Protein AF-A0A6G8G331-F1 (afdb_monomer)

Foldseek 3Di:
DPPDPVVVVVVVVPDPPVVVVVVVPPPPDDDVVVVVVVVQPPPDPDPSCVVCVVLLVLLVVLLVLLVVLLVLVCVLVVHSVRSVVLLVVLLVLLLQFLDASSLLSVLLSLCSVLPDDSVLSSLLLQLQQLQLLVQVLHSVLSVQLSVLLSVCSVVQFHAPVSCVSNVVSRHPQLQQLCVQVVHHSVVVNVCNVVRNGGNVSSVSSSVCSSVVPVSPVSHCSRNVVCPDPSNVVSSVSNVSSNVSNVVCNVVVVVVVVVVVVVVVVVVVVDPDDDDD

Structure (mmCIF, N/CA/C/O backbone):
data_AF-A0A6G8G331-F1
#
_entry.id   AF-A0A6G8G331-F1
#
loop_
_atom_site.group_PDB
_atom_site.id
_atom_site.type_symbol
_atom_site.label_atom_id
_atom_site.label_alt_id
_atom_site.label_comp_id
_atom_site.label_asym_id
_atom_site.label_entity_id
_atom_site.label_seq_id
_atom_site.pdbx_PDB_ins_code
_atom_site.Cartn_x
_atom_site.Cartn_y
_atom_site.Cartn_z
_atom_site.occupancy
_atom_site.B_iso_or_equiv
_atom_site.auth_seq_id
_atom_site.auth_comp_id
_atom_site.auth_asym_id
_atom_site.auth_atom_id
_atom_site.pdbx_PDB_model_num
ATOM 1 N N . MET A 1 1 ? 13.213 -23.304 -8.781 1.00 31.03 1 MET A N 1
ATOM 2 C CA . MET A 1 1 ? 14.542 -22.790 -9.169 1.00 31.03 1 MET A CA 1
ATOM 3 C C . MET A 1 1 ? 14.431 -21.285 -9.303 1.00 31.03 1 MET A C 1
ATOM 5 O O . MET A 1 1 ? 13.903 -20.804 -10.295 1.00 31.03 1 MET A O 1
ATOM 9 N N . SER A 1 2 ? 14.812 -20.555 -8.259 1.00 26.61 2 SER A N 1
ATOM 10 C CA . SER A 1 2 ? 14.973 -19.104 -8.313 1.00 26.61 2 SER A CA 1
ATOM 11 C C . SER A 1 2 ? 16.233 -18.809 -9.120 1.00 26.61 2 SER A C 1
ATOM 13 O O . SER A 1 2 ? 17.323 -19.192 -8.701 1.00 26.61 2 SER A O 1
ATOM 15 N N . LEU A 1 3 ? 16.077 -18.197 -10.292 1.00 28.66 3 LEU A N 1
ATOM 16 C CA . LEU A 1 3 ? 17.195 -17.635 -11.042 1.00 28.66 3 LEU A CA 1
ATOM 17 C C . LEU A 1 3 ? 17.765 -16.485 -10.208 1.00 28.66 3 LEU A C 1
ATOM 19 O O . LEU A 1 3 ? 17.153 -15.424 -10.091 1.00 28.66 3 LEU A O 1
ATOM 23 N N . ASP A 1 4 ? 18.886 -16.758 -9.552 1.00 30.59 4 ASP A N 1
ATOM 24 C CA . ASP A 1 4 ? 19.650 -15.780 -8.796 1.00 30.59 4 ASP A CA 1
ATOM 25 C C . ASP A 1 4 ? 20.282 -14.784 -9.778 1.00 30.59 4 ASP A C 1
ATOM 27 O O . ASP A 1 4 ? 20.953 -15.161 -10.738 1.00 30.59 4 ASP A O 1
ATOM 31 N N . LEU A 1 5 ? 20.053 -13.493 -9.554 1.00 31.97 5 LEU A N 1
ATOM 32 C CA . LEU A 1 5 ? 20.574 -12.414 -10.397 1.00 31.97 5 LEU A CA 1
ATOM 33 C C . LEU A 1 5 ? 22.114 -12.415 -10.441 1.00 31.97 5 LEU A C 1
ATOM 35 O O . LEU A 1 5 ? 22.690 -11.895 -11.395 1.00 31.97 5 LEU A O 1
ATOM 39 N N . GLY A 1 6 ? 22.776 -13.060 -9.472 1.00 32.53 6 GLY A N 1
ATOM 40 C CA 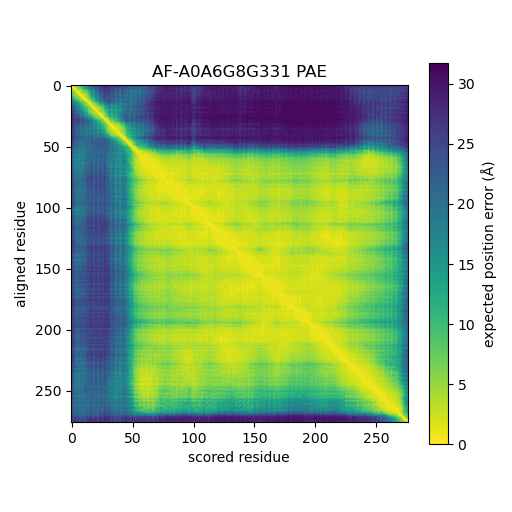. GLY A 1 6 ? 24.220 -13.292 -9.482 1.00 32.53 6 GLY A CA 1
ATOM 41 C C . GLY A 1 6 ? 24.707 -14.218 -10.604 1.00 32.53 6 GLY A C 1
ATOM 42 O O . GLY A 1 6 ? 25.804 -14.020 -11.120 1.00 32.53 6 GLY A O 1
ATOM 43 N N . THR A 1 7 ? 23.899 -15.183 -11.061 1.00 33.53 7 THR A N 1
ATOM 44 C CA . THR A 1 7 ? 24.330 -16.130 -12.111 1.00 33.53 7 THR A CA 1
ATOM 45 C C . THR A 1 7 ? 24.215 -15.560 -13.522 1.00 33.53 7 THR A C 1
ATOM 47 O O . THR A 1 7 ? 24.966 -15.973 -14.403 1.00 33.53 7 THR A O 1
ATOM 50 N N . LEU A 1 8 ? 23.343 -14.569 -13.743 1.00 30.66 8 LEU A N 1
ATOM 51 C CA . LEU A 1 8 ? 23.287 -13.856 -15.024 1.00 30.66 8 LEU A CA 1
ATOM 52 C C . LEU A 1 8 ? 24.487 -12.908 -15.196 1.00 30.66 8 LEU A C 1
ATOM 54 O O . LEU A 1 8 ? 24.975 -12.730 -16.308 1.00 30.66 8 LEU A O 1
ATOM 58 N N . VAL A 1 9 ? 24.984 -12.341 -14.090 1.00 31.78 9 VAL A N 1
ATOM 59 C CA . VAL A 1 9 ? 26.202 -11.515 -14.062 1.00 31.78 9 VAL A CA 1
ATOM 60 C C . VAL A 1 9 ? 27.452 -12.386 -14.228 1.00 31.78 9 VAL A C 1
ATOM 62 O O . VAL A 1 9 ? 28.333 -12.037 -15.006 1.00 31.78 9 VAL A O 1
ATOM 65 N N . ALA A 1 10 ? 27.487 -13.568 -13.605 1.00 31.64 10 ALA A N 1
ATOM 66 C CA . ALA A 1 10 ? 28.609 -14.500 -13.735 1.00 31.64 10 ALA A CA 1
ATOM 67 C C . ALA A 1 10 ? 28.766 -15.095 -15.150 1.00 31.64 10 ALA A C 1
ATOM 69 O O . ALA A 1 10 ? 29.876 -15.433 -15.545 1.00 31.64 10 ALA A O 1
ATOM 70 N N . TYR A 1 11 ? 27.696 -15.180 -15.953 1.00 29.41 11 TYR A N 1
ATOM 71 C CA . TYR A 1 11 ? 27.805 -15.615 -17.357 1.00 29.41 11 TYR A CA 1
ATOM 72 C C . TYR A 1 11 ? 28.373 -14.539 -18.301 1.00 29.41 11 TYR A C 1
ATOM 74 O O . TYR A 1 11 ? 28.623 -14.819 -19.472 1.00 29.41 11 TYR A O 1
ATOM 82 N N . ILE A 1 12 ? 28.587 -13.319 -17.801 1.00 35.66 12 ILE A N 1
ATOM 83 C CA . ILE A 1 12 ? 29.294 -12.238 -18.505 1.00 35.66 12 ILE A CA 1
ATOM 84 C C . ILE A 1 12 ? 30.763 -12.161 -18.042 1.00 35.66 12 ILE A C 1
ATOM 86 O O . ILE A 1 12 ? 31.586 -11.515 -18.682 1.00 35.66 12 ILE A O 1
ATOM 90 N N . GLU A 1 13 ? 31.127 -12.892 -16.988 1.00 33.22 13 GLU A N 1
ATOM 91 C CA . GLU A 1 13 ? 32.467 -12.917 -16.405 1.00 33.22 13 GLU A CA 1
ATOM 92 C C . GLU A 1 13 ? 33.159 -14.260 -16.688 1.00 33.22 13 GLU A C 1
ATOM 94 O O . GLU A 1 13 ? 33.614 -14.970 -15.795 1.00 33.22 13 GLU A O 1
ATOM 99 N N . ALA A 1 14 ? 33.220 -14.643 -17.963 1.00 34.09 14 ALA A N 1
ATOM 100 C CA . ALA A 1 14 ? 34.100 -15.713 -18.413 1.00 34.09 14 ALA A CA 1
ATOM 101 C C . ALA A 1 14 ? 34.574 -15.455 -19.850 1.00 34.09 14 ALA A C 1
ATOM 103 O O . ALA A 1 14 ? 33.821 -15.603 -20.809 1.00 34.09 14 ALA A O 1
ATOM 104 N N . ASP A 1 15 ? 35.867 -15.141 -19.949 1.00 37.75 15 ASP A N 1
ATOM 105 C CA . ASP A 1 15 ? 36.717 -15.149 -21.148 1.00 37.75 15 ASP A CA 1
ATOM 106 C C . ASP A 1 15 ? 36.828 -13.840 -21.966 1.00 37.75 15 ASP A C 1
ATOM 108 O O . ASP A 1 15 ? 36.402 -13.717 -23.117 1.00 37.75 15 ASP A O 1
ATOM 112 N N . ASP A 1 16 ? 37.551 -12.880 -21.376 1.00 39.56 16 ASP A N 1
ATOM 113 C CA . ASP A 1 16 ? 38.050 -11.629 -21.980 1.00 39.56 16 ASP A CA 1
ATOM 114 C C . ASP A 1 16 ? 38.875 -11.827 -23.277 1.00 39.56 16 ASP A C 1
ATOM 116 O O . ASP A 1 16 ? 39.120 -10.876 -24.027 1.00 39.56 16 ASP A O 1
ATOM 120 N N . SER A 1 17 ? 39.320 -13.051 -23.590 1.00 39.19 17 SER A N 1
ATOM 121 C CA . SER A 1 17 ? 40.222 -13.304 -24.722 1.00 39.19 17 SER A CA 1
ATOM 122 C C . SER A 1 17 ? 39.508 -13.556 -26.060 1.00 39.19 17 SER A C 1
ATOM 124 O O . SER A 1 17 ? 40.109 -13.365 -27.124 1.00 39.19 17 SER A O 1
ATOM 126 N N . GLN A 1 18 ? 38.215 -13.913 -26.042 1.00 36.47 18 GLN A N 1
ATOM 127 C CA . GLN A 1 18 ? 37.426 -14.171 -27.260 1.00 36.47 18 GLN A CA 1
ATOM 128 C C . GLN A 1 18 ? 36.516 -13.010 -27.690 1.00 36.47 18 GLN A C 1
ATOM 130 O O . GLN A 1 18 ? 36.156 -12.915 -28.869 1.00 36.47 18 GLN A O 1
ATOM 135 N N . TYR A 1 19 ? 36.198 -12.083 -26.784 1.00 38.59 19 TYR A N 1
ATOM 136 C CA . TYR A 1 19 ? 35.313 -10.945 -27.061 1.00 38.59 19 TYR A CA 1
ATOM 137 C C . TYR A 1 19 ? 35.949 -9.902 -28.002 1.00 38.59 19 TYR A C 1
ATOM 139 O O . TYR A 1 19 ? 35.292 -9.347 -28.884 1.00 38.59 19 TYR A O 1
ATOM 147 N N . ASN A 1 20 ? 37.269 -9.707 -27.917 1.00 38.84 20 ASN A N 1
ATOM 148 C CA . ASN A 1 20 ? 37.986 -8.762 -28.783 1.00 38.84 20 ASN A CA 1
ATOM 149 C C . ASN A 1 20 ? 38.067 -9.206 -30.258 1.00 38.84 20 ASN A C 1
ATOM 151 O O . ASN A 1 20 ? 38.228 -8.365 -31.134 1.00 38.84 20 ASN A O 1
ATOM 155 N N . ARG A 1 21 ? 37.904 -10.502 -30.573 1.00 36.97 21 ARG A N 1
ATOM 156 C CA . ARG A 1 21 ? 37.967 -11.002 -31.966 1.00 36.97 21 ARG A CA 1
ATOM 157 C C . ARG A 1 21 ? 36.634 -10.954 -32.712 1.00 36.97 21 ARG A C 1
ATOM 159 O O . ARG A 1 21 ? 36.624 -10.983 -33.941 1.00 36.97 21 ARG A O 1
ATOM 166 N N . THR A 1 22 ? 35.513 -10.898 -31.998 1.00 36.84 22 THR A N 1
ATOM 167 C CA . THR A 1 22 ? 34.168 -10.814 -32.593 1.00 36.84 22 THR A CA 1
ATOM 168 C C . THR A 1 22 ? 33.735 -9.372 -32.865 1.00 36.84 22 THR A C 1
ATOM 170 O O . THR A 1 22 ? 32.914 -9.144 -33.753 1.00 36.84 22 THR A O 1
ATOM 173 N N . LEU A 1 23 ? 34.338 -8.387 -32.191 1.00 37.59 23 LEU A N 1
ATOM 174 C CA . LEU A 1 23 ? 34.029 -6.964 -32.374 1.00 37.59 23 LEU A CA 1
ATOM 175 C C . LEU A 1 23 ? 34.703 -6.311 -33.592 1.00 37.59 23 LEU A C 1
ATOM 177 O O . LEU A 1 23 ? 34.123 -5.383 -34.157 1.00 37.59 23 LEU A O 1
ATOM 181 N N . ASP A 1 24 ? 35.842 -6.831 -34.055 1.00 38.75 24 ASP A N 1
ATOM 182 C CA . ASP A 1 24 ? 36.533 -6.327 -35.256 1.00 38.75 24 ASP A CA 1
ATOM 183 C C . ASP A 1 24 ? 35.859 -6.750 -36.575 1.00 38.75 24 ASP A C 1
ATOM 185 O O . ASP A 1 24 ? 36.209 -6.257 -37.640 1.00 38.75 24 ASP A O 1
ATOM 189 N N . ARG A 1 25 ? 34.847 -7.630 -36.535 1.00 39.56 25 ARG A N 1
ATOM 190 C CA . ARG A 1 25 ? 34.076 -8.032 -37.732 1.00 39.56 25 ARG A CA 1
ATOM 191 C C . ARG A 1 25 ? 32.743 -7.297 -37.897 1.00 39.56 25 ARG A C 1
ATOM 193 O O . ARG A 1 25 ? 32.044 -7.513 -38.882 1.00 39.56 25 ARG A O 1
ATOM 200 N N . ALA A 1 26 ? 32.386 -6.409 -36.968 1.00 39.78 26 ALA A N 1
ATOM 201 C CA . ALA A 1 26 ? 31.155 -5.616 -37.005 1.00 39.78 26 ALA A CA 1
ATOM 202 C C . ALA A 1 26 ? 31.411 -4.192 -37.544 1.00 39.78 26 ALA A C 1
ATOM 204 O O . ALA A 1 26 ? 31.080 -3.191 -36.900 1.00 39.78 26 ALA A O 1
ATOM 205 N N . GLU A 1 27 ? 32.025 -4.103 -38.726 1.00 36.53 27 GLU A N 1
ATOM 206 C CA . GLU A 1 27 ? 32.479 -2.849 -39.351 1.00 36.53 27 GLU A CA 1
ATOM 207 C C . GLU A 1 27 ? 31.411 -2.128 -40.203 1.00 36.53 27 GLU A C 1
ATOM 209 O O . GLU A 1 27 ? 31.697 -1.126 -40.848 1.00 36.53 27 GLU A O 1
ATOM 214 N N . GLY A 1 28 ? 30.149 -2.573 -40.197 1.00 42.59 28 GLY A N 1
ATOM 215 C CA . GLY A 1 28 ? 29.192 -2.169 -41.237 1.00 42.59 28 GLY A CA 1
ATOM 216 C C . GLY A 1 28 ? 27.783 -1.781 -40.796 1.00 42.59 28 GLY A C 1
ATOM 217 O O . GLY A 1 28 ? 26.843 -2.187 -41.469 1.00 42.59 28 GLY A O 1
ATOM 218 N N . ARG A 1 29 ? 27.584 -1.034 -39.698 1.00 41.62 29 ARG A N 1
ATOM 219 C CA . ARG A 1 29 ? 26.365 -0.207 -39.483 1.00 41.62 29 ARG A CA 1
ATOM 220 C C . ARG A 1 29 ? 26.495 0.683 -38.249 1.00 41.62 29 ARG A C 1
ATOM 222 O O . ARG A 1 29 ? 26.365 0.244 -37.110 1.00 41.62 29 ARG A O 1
ATOM 229 N N . GLN A 1 30 ? 26.740 1.964 -38.491 1.00 40.72 30 GLN A N 1
ATOM 230 C CA . GLN A 1 30 ? 26.935 2.983 -37.467 1.00 40.72 30 GLN A CA 1
ATOM 231 C C . GLN A 1 30 ? 25.579 3.511 -36.969 1.00 40.72 30 GLN A C 1
ATOM 233 O O . GLN A 1 30 ? 25.087 4.539 -37.426 1.00 40.72 30 GLN A O 1
ATOM 238 N N . SER A 1 31 ? 24.951 2.800 -36.027 1.00 45.88 31 SER A N 1
ATOM 239 C CA . SER A 1 31 ? 23.858 3.361 -35.226 1.00 45.88 31 SER A CA 1
ATOM 240 C C . SER A 1 31 ? 24.447 4.142 -34.044 1.00 45.88 31 SER A C 1
ATOM 242 O O . SER A 1 31 ? 25.422 3.718 -33.420 1.00 45.88 31 SER A O 1
ATOM 244 N N . ARG A 1 32 ? 23.865 5.303 -33.715 1.00 39.69 32 ARG A N 1
ATOM 245 C CA . ARG A 1 32 ? 24.303 6.169 -32.595 1.00 39.69 32 ARG A CA 1
ATOM 246 C C . ARG A 1 32 ? 24.352 5.431 -31.242 1.00 39.69 32 ARG A C 1
ATOM 248 O O . ARG A 1 32 ? 25.118 5.811 -30.363 1.00 39.69 32 ARG A O 1
ATOM 255 N N . PHE A 1 33 ? 23.604 4.334 -31.129 1.00 37.56 33 PHE A N 1
ATOM 256 C CA . PHE A 1 33 ? 23.593 3.396 -30.008 1.00 37.56 33 PHE A CA 1
ATOM 257 C C . PHE A 1 33 ? 24.933 2.658 -29.818 1.00 37.56 33 PHE A C 1
ATOM 259 O O . PHE A 1 33 ? 25.453 2.590 -28.706 1.00 37.56 33 PHE A O 1
ATOM 266 N N . GLY A 1 34 ? 25.555 2.182 -30.904 1.00 37.06 34 GLY A N 1
ATOM 267 C CA . GLY A 1 34 ? 26.845 1.487 -30.844 1.00 37.06 34 GLY A CA 1
ATOM 268 C C . GLY A 1 34 ? 28.013 2.406 -30.476 1.00 37.06 34 GLY A C 1
ATOM 269 O O . GLY A 1 34 ? 28.952 1.973 -29.817 1.00 37.06 34 GLY A O 1
ATOM 270 N N . ALA A 1 35 ? 27.946 3.688 -30.845 1.00 37.38 35 ALA A N 1
ATOM 271 C CA . ALA A 1 35 ? 28.960 4.677 -30.480 1.00 37.38 35 ALA A CA 1
ATOM 272 C C . ALA A 1 35 ? 28.875 5.079 -28.997 1.00 37.38 35 ALA A C 1
ATOM 274 O O . ALA A 1 35 ? 29.901 5.141 -28.329 1.00 37.38 35 ALA A O 1
ATOM 275 N N . ALA A 1 36 ? 27.668 5.279 -28.456 1.00 38.94 36 ALA A N 1
ATOM 276 C CA . ALA A 1 36 ? 27.478 5.591 -27.037 1.00 38.94 36 ALA A CA 1
ATOM 277 C C . ALA A 1 36 ? 27.925 4.432 -26.126 1.00 38.94 36 ALA A C 1
ATOM 279 O O . ALA A 1 36 ? 28.618 4.656 -25.134 1.00 38.94 36 ALA A O 1
ATOM 280 N N . MET A 1 37 ? 27.616 3.189 -26.513 1.00 38.44 37 MET A N 1
ATOM 281 C CA . MET A 1 37 ? 28.045 1.997 -25.777 1.00 38.44 37 MET A CA 1
ATOM 282 C C . MET A 1 37 ? 29.569 1.775 -25.879 1.00 38.44 37 MET A C 1
ATOM 284 O O . MET A 1 37 ? 30.217 1.494 -24.875 1.00 38.44 37 MET A O 1
ATOM 288 N N . ARG A 1 38 ? 30.180 1.983 -27.059 1.00 39.41 38 ARG A N 1
ATOM 289 C CA . ARG A 1 38 ? 31.641 1.855 -27.264 1.00 39.41 38 ARG A CA 1
ATOM 290 C C . ARG A 1 38 ? 32.456 2.923 -26.529 1.00 39.41 38 ARG A C 1
ATOM 292 O O . ARG A 1 38 ? 33.544 2.613 -26.049 1.00 39.41 38 ARG A O 1
ATOM 299 N N . THR A 1 39 ? 31.957 4.154 -26.425 1.00 41.53 39 THR A N 1
ATOM 300 C CA . THR A 1 39 ? 32.649 5.233 -25.698 1.00 41.53 39 THR A CA 1
ATOM 301 C C . THR A 1 39 ? 32.526 5.058 -24.182 1.00 41.53 39 THR A C 1
ATOM 303 O O . THR A 1 39 ? 33.496 5.300 -23.470 1.00 41.53 39 THR A O 1
ATOM 306 N N . GLY A 1 40 ? 31.389 4.550 -23.689 1.00 38.69 40 GLY A N 1
ATOM 307 C CA . GLY A 1 40 ? 31.224 4.189 -22.275 1.00 38.69 40 GLY A CA 1
ATOM 308 C C . GLY A 1 40 ? 32.112 3.019 -21.832 1.00 38.69 40 GLY A C 1
ATOM 309 O O . GLY A 1 40 ? 32.587 3.010 -20.702 1.00 38.69 40 GLY A O 1
ATOM 310 N N . LEU A 1 41 ? 32.393 2.072 -22.737 1.00 38.19 41 LEU A N 1
ATOM 311 C CA . LEU A 1 41 ? 33.233 0.896 -22.471 1.00 38.19 41 LEU A CA 1
ATOM 312 C C . LEU A 1 41 ? 34.750 1.148 -22.536 1.00 38.19 41 LEU A C 1
ATOM 314 O O . LEU A 1 41 ? 35.499 0.411 -21.905 1.00 38.19 41 LEU A O 1
ATOM 318 N N . LYS A 1 42 ? 35.232 2.145 -23.294 1.00 34.66 42 LYS A N 1
ATOM 319 C CA . LYS A 1 42 ? 36.679 2.314 -23.561 1.00 34.66 42 LYS A CA 1
ATOM 320 C C . LYS A 1 42 ? 37.409 3.336 -22.680 1.00 34.66 42 LYS A C 1
ATOM 322 O O . LYS A 1 42 ? 38.633 3.309 -22.649 1.00 34.66 42 LYS A O 1
ATOM 327 N N . VAL A 1 43 ? 36.711 4.241 -21.991 1.00 33.16 43 VAL A N 1
ATOM 328 C CA . VAL A 1 43 ? 37.356 5.408 -21.343 1.00 33.16 43 VAL A CA 1
ATOM 329 C C . VAL A 1 43 ? 37.717 5.192 -19.863 1.00 33.16 43 VAL A C 1
ATOM 331 O O . VAL A 1 43 ? 38.483 5.976 -19.313 1.00 33.16 43 VAL A O 1
ATOM 334 N N . ALA A 1 44 ? 37.270 4.122 -19.201 1.00 31.72 44 ALA A N 1
ATOM 335 C CA . ALA A 1 44 ? 37.556 3.936 -17.776 1.00 31.72 44 ALA A CA 1
ATOM 336 C C . ALA A 1 44 ? 37.801 2.465 -17.419 1.00 31.72 44 ALA A C 1
ATOM 338 O O . ALA A 1 44 ? 36.889 1.642 -17.460 1.00 31.72 44 ALA A O 1
ATOM 339 N N . GLY A 1 45 ? 39.044 2.142 -17.054 1.00 32.25 45 GLY A N 1
ATOM 340 C CA . GLY A 1 45 ? 39.438 0.807 -16.614 1.00 32.25 45 GLY A CA 1
ATOM 341 C C . GLY A 1 45 ? 38.587 0.301 -15.445 1.00 32.25 45 GLY A C 1
ATOM 342 O O . GLY A 1 45 ? 38.495 0.964 -14.415 1.00 32.25 45 GLY A O 1
ATOM 343 N N . GLY A 1 46 ? 37.983 -0.878 -15.629 1.00 30.84 46 GLY A N 1
ATOM 344 C CA . GLY A 1 46 ? 37.456 -1.801 -14.611 1.00 30.84 46 GLY A CA 1
ATOM 345 C C . GLY A 1 46 ? 36.295 -1.324 -13.728 1.00 30.84 46 GLY A C 1
ATOM 346 O O . GLY A 1 46 ? 35.258 -1.973 -13.667 1.00 30.84 46 GLY A O 1
ATOM 347 N N . ALA A 1 47 ? 36.438 -0.195 -13.037 1.00 29.00 47 ALA A N 1
ATOM 348 C CA . ALA A 1 47 ? 35.539 0.222 -11.959 1.00 29.00 47 ALA A CA 1
ATOM 349 C C . ALA A 1 47 ? 34.276 0.969 -12.433 1.00 29.00 47 ALA A C 1
ATOM 351 O O . ALA A 1 47 ? 33.289 1.038 -11.705 1.00 29.00 47 ALA A O 1
ATOM 352 N N . PHE A 1 48 ? 34.275 1.522 -13.650 1.00 29.02 48 PHE A N 1
ATOM 353 C CA . PHE A 1 48 ? 33.127 2.279 -14.177 1.00 29.02 48 PHE A CA 1
ATOM 354 C C . PHE A 1 48 ? 32.066 1.375 -14.832 1.00 29.02 48 PHE A C 1
ATOM 356 O O . PHE A 1 48 ? 30.890 1.734 -14.872 1.00 29.02 48 PHE A O 1
ATOM 363 N N . LEU A 1 49 ? 32.455 0.177 -15.291 1.00 34.28 49 LEU A N 1
ATOM 364 C CA . LEU A 1 49 ? 31.544 -0.798 -15.904 1.00 34.28 49 LEU A CA 1
ATOM 365 C C . LEU A 1 49 ? 30.645 -1.502 -14.885 1.00 34.28 49 LEU A C 1
ATOM 367 O O . LEU A 1 49 ? 29.496 -1.803 -15.195 1.00 34.28 49 LEU A O 1
ATOM 371 N N . THR A 1 50 ? 31.119 -1.704 -13.657 1.00 36.25 50 THR A N 1
ATOM 372 C CA . THR A 1 50 ? 30.346 -2.376 -12.604 1.00 36.25 50 THR A CA 1
ATOM 373 C C . THR A 1 50 ? 29.235 -1.481 -12.051 1.00 36.25 50 THR A C 1
ATOM 375 O O . THR A 1 50 ? 28.101 -1.932 -11.900 1.00 36.25 50 THR A O 1
ATOM 378 N N . VAL A 1 51 ? 29.507 -0.188 -11.834 1.00 33.19 51 VAL A N 1
ATOM 379 C CA . VAL A 1 51 ? 28.513 0.781 -11.333 1.00 33.19 51 VAL A CA 1
ATOM 380 C C . VAL A 1 51 ? 27.508 1.178 -12.421 1.00 33.19 51 VAL A C 1
ATOM 382 O O . VAL A 1 51 ? 26.307 1.205 -12.154 1.00 33.19 51 VAL A O 1
ATOM 385 N N . ALA A 1 52 ? 27.956 1.419 -13.660 1.00 45.22 52 ALA A N 1
ATOM 386 C CA . ALA A 1 52 ? 27.052 1.699 -14.780 1.00 45.22 52 ALA A CA 1
ATOM 387 C C . ALA A 1 52 ? 26.227 0.463 -15.185 1.00 45.22 52 ALA A C 1
ATOM 389 O O . ALA A 1 52 ? 25.053 0.598 -15.528 1.00 45.22 52 ALA A O 1
ATOM 390 N N . GLY A 1 53 ? 26.806 -0.740 -15.090 1.00 55.88 53 GLY A N 1
ATOM 391 C CA . GLY A 1 53 ? 26.112 -2.008 -15.317 1.00 55.88 53 GLY A CA 1
ATOM 392 C C . GLY A 1 53 ? 25.047 -2.296 -14.257 1.00 55.88 53 GLY A C 1
ATOM 393 O O . GLY A 1 53 ? 23.915 -2.614 -14.611 1.00 55.88 53 GLY A O 1
ATOM 394 N N . ALA A 1 54 ? 25.360 -2.105 -12.970 1.00 57.34 54 ALA A N 1
ATOM 395 C CA . ALA A 1 54 ? 24.399 -2.284 -11.880 1.00 57.34 54 ALA A CA 1
ATOM 396 C C . ALA A 1 54 ? 23.271 -1.238 -11.914 1.00 57.34 54 ALA A C 1
ATOM 398 O O . ALA A 1 54 ? 22.100 -1.592 -11.780 1.00 57.34 54 ALA A O 1
ATOM 399 N N . ALA A 1 55 ? 23.595 0.038 -12.157 1.00 59.22 55 ALA A N 1
ATOM 400 C CA . ALA A 1 55 ? 22.597 1.096 -12.316 1.00 59.22 55 ALA A CA 1
ATOM 401 C C . ALA A 1 55 ? 21.736 0.889 -13.575 1.00 59.22 55 ALA A C 1
ATOM 403 O O . ALA A 1 55 ? 20.526 1.108 -13.541 1.00 59.22 55 ALA A O 1
ATOM 404 N N . GLY A 1 56 ? 22.336 0.424 -14.675 1.00 66.25 56 GLY A N 1
ATOM 405 C CA . GLY A 1 56 ? 21.628 0.064 -15.902 1.00 66.25 56 GLY A CA 1
ATOM 406 C C . GLY A 1 56 ? 20.691 -1.128 -15.707 1.00 66.25 56 GLY A C 1
ATOM 407 O O . GLY A 1 56 ? 19.532 -1.058 -16.105 1.00 66.25 56 GLY A O 1
ATOM 408 N N . ALA A 1 57 ? 21.145 -2.187 -15.032 1.00 72.56 57 ALA A N 1
ATOM 409 C CA . ALA A 1 57 ? 20.325 -3.351 -14.698 1.00 72.56 57 ALA A CA 1
ATOM 410 C C . ALA A 1 57 ? 19.169 -2.986 -13.756 1.00 72.56 57 ALA A C 1
ATOM 412 O O . ALA A 1 57 ? 18.039 -3.431 -13.968 1.00 72.56 57 ALA A O 1
ATOM 413 N N . LEU A 1 58 ? 19.425 -2.132 -12.758 1.00 73.88 58 LEU A N 1
ATOM 414 C CA . LEU A 1 58 ? 18.386 -1.581 -11.892 1.00 73.88 58 LEU A CA 1
ATOM 415 C C . LEU A 1 58 ? 17.375 -0.758 -12.702 1.00 73.88 58 LEU A C 1
ATOM 417 O O . LEU A 1 58 ? 16.176 -0.947 -12.537 1.00 73.88 58 LEU A O 1
ATOM 421 N N . GLY A 1 59 ? 17.843 0.085 -13.626 1.00 75.31 59 GLY A N 1
ATOM 422 C CA . GLY A 1 59 ? 16.994 0.856 -14.534 1.00 75.31 59 GLY A CA 1
ATOM 423 C C . GLY A 1 59 ? 16.115 -0.013 -15.427 1.00 75.31 59 GLY A C 1
ATOM 424 O O . GLY A 1 59 ? 14.914 0.217 -15.496 1.00 75.31 59 GLY A O 1
ATOM 425 N N . VAL A 1 60 ? 16.679 -1.047 -16.062 1.00 77.25 60 VAL A N 1
ATOM 426 C CA . VAL A 1 60 ? 15.925 -2.016 -16.879 1.00 77.25 60 VAL A CA 1
ATOM 427 C C . VAL A 1 60 ? 14.887 -2.747 -16.033 1.00 77.25 60 VAL A C 1
ATOM 429 O O . VAL A 1 60 ? 13.734 -2.851 -16.444 1.00 77.25 60 VAL A O 1
ATOM 432 N N . LYS A 1 61 ? 15.265 -3.222 -14.840 1.00 82.06 61 LYS A N 1
ATOM 433 C CA . LYS A 1 61 ? 14.350 -3.914 -13.926 1.00 82.06 61 LYS A CA 1
ATOM 434 C C . LYS A 1 61 ? 13.196 -3.008 -13.499 1.00 82.06 61 LYS A C 1
ATOM 436 O O . LYS A 1 61 ? 12.047 -3.437 -13.546 1.00 82.06 61 LYS A O 1
ATOM 441 N N . THR A 1 62 ? 13.489 -1.770 -13.112 1.00 83.06 62 THR A N 1
ATOM 442 C CA . THR A 1 62 ? 12.473 -0.792 -12.709 1.00 83.06 62 THR A CA 1
ATOM 443 C C . THR A 1 62 ? 11.592 -0.384 -13.889 1.00 83.06 62 THR A C 1
ATOM 445 O O . THR A 1 62 ? 10.379 -0.323 -13.736 1.00 83.06 62 THR A O 1
ATOM 448 N N . ALA A 1 63 ? 12.158 -0.182 -15.082 1.00 82.38 63 ALA A N 1
ATOM 449 C CA . ALA A 1 63 ? 11.392 0.129 -16.289 1.00 82.38 63 ALA A CA 1
ATOM 450 C C . ALA A 1 63 ? 10.441 -1.017 -16.672 1.00 82.38 63 ALA A C 1
ATOM 452 O O . ALA A 1 63 ? 9.268 -0.778 -16.940 1.00 82.38 63 ALA A O 1
ATOM 453 N N . A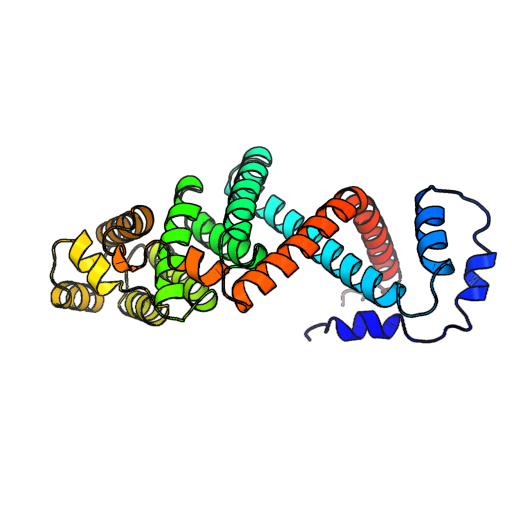LA A 1 64 ? 10.911 -2.267 -16.615 1.00 82.88 64 ALA A N 1
ATOM 454 C CA . ALA A 1 64 ? 10.075 -3.442 -16.852 1.00 82.88 64 ALA A CA 1
ATOM 455 C C . ALA A 1 64 ? 8.971 -3.599 -15.788 1.00 82.88 64 ALA A C 1
ATOM 457 O O . ALA A 1 64 ? 7.832 -3.916 -16.125 1.00 82.88 64 ALA A O 1
ATOM 458 N N . ALA A 1 65 ? 9.282 -3.351 -14.510 1.00 85.81 65 ALA A N 1
ATOM 459 C CA . ALA A 1 65 ? 8.290 -3.372 -13.434 1.00 85.81 65 ALA A CA 1
ATOM 460 C C . ALA A 1 65 ? 7.223 -2.279 -13.617 1.00 85.81 65 ALA A C 1
ATOM 462 O O . ALA A 1 65 ? 6.034 -2.555 -13.467 1.00 85.81 65 ALA A O 1
ATOM 463 N N . ASN A 1 66 ? 7.634 -1.068 -14.003 1.00 88.19 66 ASN A N 1
ATOM 464 C CA . ASN A 1 66 ? 6.728 0.043 -14.286 1.00 88.19 66 ASN A CA 1
ATOM 465 C C . ASN A 1 66 ? 5.815 -0.258 -15.471 1.00 88.19 66 ASN A C 1
ATOM 467 O O . ASN A 1 66 ? 4.614 -0.028 -15.378 1.00 88.19 66 ASN A O 1
ATOM 471 N N . GLU A 1 67 ? 6.355 -0.832 -16.545 1.00 89.19 67 GLU A N 1
ATOM 472 C CA . GLU A 1 67 ? 5.559 -1.245 -17.698 1.00 89.19 67 GLU A CA 1
ATOM 473 C C . GLU A 1 67 ? 4.538 -2.334 -17.324 1.00 89.19 67 GLU A C 1
ATOM 475 O O . GLU A 1 67 ? 3.364 -2.255 -17.689 1.00 89.19 67 GLU A O 1
ATOM 480 N N . GLN A 1 68 ? 4.946 -3.331 -16.532 1.00 90.38 68 GLN A N 1
ATOM 481 C CA . GLN A 1 68 ? 4.037 -4.363 -16.026 1.00 90.38 68 GLN A CA 1
ATOM 482 C C . GLN A 1 68 ? 2.922 -3.761 -15.155 1.00 90.38 68 GLN A C 1
ATOM 484 O O . GLN A 1 68 ? 1.757 -4.170 -15.255 1.00 90.38 68 GLN A O 1
ATOM 489 N N . ALA A 1 69 ? 3.265 -2.791 -14.304 1.00 91.50 69 ALA A N 1
ATOM 490 C CA . ALA A 1 69 ? 2.303 -2.072 -13.483 1.00 91.50 69 ALA A CA 1
ATOM 491 C C . ALA A 1 69 ? 1.342 -1.249 -14.351 1.00 91.50 69 ALA A C 1
ATOM 493 O O . ALA A 1 69 ? 0.135 -1.317 -14.135 1.00 91.50 69 ALA A O 1
ATOM 494 N N . GLU A 1 70 ? 1.832 -0.544 -15.372 1.00 92.81 70 GLU A N 1
ATOM 495 C CA . GLU A 1 70 ? 1.009 0.239 -16.298 1.00 92.81 70 GLU A CA 1
ATOM 496 C C . GLU A 1 70 ? 0.002 -0.637 -17.047 1.00 92.81 70 GLU A C 1
ATOM 498 O O . GLU A 1 70 ? -1.177 -0.289 -17.111 1.00 92.81 70 GLU A O 1
ATOM 503 N N . ILE A 1 71 ? 0.413 -1.810 -17.538 1.00 94.12 71 ILE A N 1
ATOM 504 C CA . ILE A 1 71 ? -0.491 -2.781 -18.178 1.00 94.12 71 ILE A CA 1
ATOM 505 C C . ILE A 1 71 ? -1.583 -3.233 -17.196 1.00 94.12 71 ILE A C 1
ATOM 507 O O . ILE A 1 71 ? -2.778 -3.257 -17.523 1.00 94.12 71 ILE A O 1
ATOM 511 N N . SER A 1 72 ? -1.179 -3.564 -15.970 1.00 93.69 72 SER A N 1
ATOM 512 C CA . SER A 1 72 ? -2.089 -4.053 -14.932 1.00 93.69 72 SER A CA 1
ATOM 513 C C . SER A 1 72 ? -3.093 -2.969 -14.525 1.00 93.69 72 SER A C 1
ATOM 515 O O . SER A 1 72 ? -4.302 -3.208 -14.517 1.00 93.69 72 SER A O 1
ATOM 517 N N . PHE A 1 73 ? -2.624 -1.747 -14.261 1.00 96.62 73 PHE A N 1
ATOM 518 C CA . PHE A 1 73 ? -3.474 -0.608 -13.915 1.00 96.62 73 PHE A CA 1
ATOM 519 C C . PHE A 1 73 ? -4.312 -0.116 -15.091 1.00 96.62 73 PHE A C 1
ATOM 521 O O . PHE A 1 73 ? -5.430 0.330 -14.870 1.00 96.62 73 PHE A O 1
ATOM 528 N N . THR A 1 74 ? -3.854 -0.251 -16.335 1.00 96.25 74 THR A N 1
ATOM 529 C CA . THR A 1 74 ? -4.677 0.049 -17.519 1.00 96.25 74 THR A CA 1
ATOM 530 C C . THR A 1 74 ? -5.907 -0.846 -17.549 1.00 96.25 74 THR A C 1
ATOM 532 O O . THR A 1 74 ? -7.016 -0.365 -17.773 1.00 96.25 74 THR A O 1
ATOM 535 N N . THR A 1 75 ? -5.719 -2.133 -17.256 1.00 94.31 75 THR A N 1
ATOM 536 C CA . THR A 1 75 ? -6.816 -3.102 -17.174 1.00 94.31 75 THR A CA 1
ATOM 537 C C . THR A 1 75 ? -7.747 -2.780 -16.005 1.00 94.31 75 THR A C 1
ATOM 539 O O . THR A 1 75 ? -8.961 -2.732 -16.180 1.00 94.31 75 THR A O 1
ATOM 542 N N . MET A 1 76 ? -7.190 -2.504 -14.823 1.00 93.12 76 MET A N 1
ATOM 543 C CA . MET A 1 76 ? -7.973 -2.226 -13.615 1.00 93.12 76 MET A CA 1
ATOM 544 C C . MET A 1 76 ? -8.716 -0.878 -13.648 1.00 93.12 76 MET A C 1
ATOM 546 O O . MET A 1 76 ? -9.803 -0.764 -13.092 1.00 93.12 76 MET A O 1
ATOM 550 N N . LEU A 1 77 ? -8.140 0.147 -14.285 1.00 95.38 77 LEU A N 1
ATOM 551 C CA . LEU A 1 77 ? -8.644 1.530 -14.291 1.00 95.38 77 LEU A CA 1
ATOM 552 C C . LEU A 1 77 ? -9.288 1.938 -15.625 1.00 95.38 77 LEU A C 1
ATOM 554 O O . LEU A 1 77 ? -9.694 3.093 -15.801 1.00 95.38 77 LEU A O 1
ATOM 558 N N . GLY A 1 78 ? -9.357 1.007 -16.577 1.00 94.81 78 GLY A N 1
ATOM 559 C CA . GLY A 1 78 ? -10.061 1.132 -17.852 1.00 94.81 78 GLY A CA 1
ATOM 560 C C . GLY A 1 78 ? -9.371 1.978 -18.926 1.00 94.81 78 GLY A C 1
ATOM 561 O O . GLY A 1 78 ? -9.881 2.058 -20.041 1.00 94.81 78 GLY A O 1
ATOM 562 N N . SER A 1 79 ? -8.239 2.630 -18.640 1.00 95.75 79 SER A N 1
ATOM 563 C CA . SER A 1 79 ? -7.464 3.343 -19.664 1.00 95.75 79 SER A CA 1
ATOM 564 C C . SER A 1 79 ? -6.006 3.557 -19.265 1.00 95.75 79 SER A C 1
ATOM 566 O O . SER A 1 79 ? -5.696 3.739 -18.086 1.00 95.75 79 SER A O 1
ATOM 568 N N . ALA A 1 80 ? -5.126 3.629 -20.269 1.00 93.06 80 ALA A N 1
ATOM 569 C CA . ALA A 1 80 ? -3.711 3.950 -20.076 1.00 93.06 80 ALA A CA 1
ATOM 570 C C . ALA A 1 80 ? -3.518 5.329 -19.427 1.00 93.06 80 ALA A C 1
ATOM 572 O O . ALA A 1 80 ? -2.692 5.495 -18.538 1.00 93.06 80 ALA A O 1
ATOM 573 N N . LYS A 1 81 ? -4.358 6.311 -19.784 1.00 94.94 81 LYS A N 1
ATOM 574 C CA . LYS A 1 81 ? -4.317 7.651 -19.180 1.00 94.94 81 LYS A CA 1
ATOM 575 C C . LYS A 1 81 ? -4.591 7.614 -17.672 1.00 94.94 81 LYS A C 1
ATOM 577 O O . LYS A 1 81 ? -3.887 8.274 -16.911 1.00 94.94 81 LYS A O 1
ATOM 582 N N . ASN A 1 82 ? -5.594 6.847 -17.237 1.00 95.00 82 ASN A N 1
ATOM 583 C CA . ASN A 1 82 ? -5.895 6.694 -15.811 1.00 95.00 82 ASN A CA 1
ATOM 584 C C . ASN A 1 82 ? -4.767 5.954 -15.085 1.00 95.00 82 ASN A C 1
ATOM 586 O O . ASN A 1 82 ? -4.389 6.359 -13.989 1.00 95.00 82 ASN A O 1
ATOM 590 N N . ALA A 1 83 ? -4.207 4.911 -15.707 1.00 95.50 83 ALA A N 1
ATOM 591 C CA . ALA A 1 83 ? -3.069 4.169 -15.172 1.00 95.50 83 ALA A CA 1
ATOM 592 C C . ALA A 1 83 ? -1.840 5.059 -14.972 1.00 95.50 83 ALA A C 1
ATOM 594 O O . ALA A 1 83 ? -1.269 5.072 -13.886 1.00 95.50 83 ALA A O 1
ATOM 595 N N . GLN A 1 84 ? -1.477 5.853 -15.978 1.00 93.00 84 GLN A N 1
ATOM 596 C CA . GLN A 1 84 ? -0.319 6.739 -15.921 1.00 93.00 84 GLN A CA 1
ATOM 597 C C . GLN A 1 84 ? -0.496 7.864 -14.892 1.00 93.00 84 GLN A C 1
ATOM 599 O O . GLN A 1 84 ? 0.439 8.174 -14.152 1.00 93.00 84 GLN A O 1
ATOM 604 N N . SER A 1 85 ? -1.701 8.438 -14.790 1.00 95.44 85 SER A N 1
ATOM 605 C CA . SER A 1 85 ? -2.021 9.414 -13.739 1.00 95.44 85 SER A CA 1
ATOM 606 C C . SER A 1 85 ? -1.877 8.790 -12.353 1.00 95.44 85 SER A C 1
ATOM 608 O O . SER A 1 85 ? -1.192 9.341 -11.500 1.00 95.44 85 SER A O 1
ATOM 610 N N . PHE A 1 86 ? -2.459 7.607 -12.147 1.00 96.31 86 PHE A N 1
ATOM 611 C CA . PHE A 1 86 ? -2.408 6.919 -10.861 1.00 96.31 86 PHE A CA 1
ATOM 612 C C . PHE A 1 86 ? -0.984 6.494 -10.473 1.00 96.31 86 PHE A C 1
ATOM 614 O O . PHE A 1 86 ? -0.582 6.654 -9.325 1.00 96.31 86 PHE A O 1
ATOM 621 N N . LEU A 1 87 ? -0.190 5.997 -11.427 1.00 94.06 87 LEU A N 1
ATOM 622 C CA . LEU A 1 87 ? 1.221 5.669 -11.209 1.00 94.06 87 LEU A CA 1
ATOM 623 C C . LEU A 1 87 ? 2.061 6.907 -10.871 1.00 94.06 87 LEU A C 1
ATOM 625 O O . LEU A 1 87 ? 2.997 6.797 -10.083 1.00 94.06 87 LEU A O 1
ATOM 629 N N . THR A 1 88 ? 1.715 8.073 -11.423 1.00 93.56 88 THR A N 1
ATOM 630 C CA . THR A 1 88 ? 2.355 9.349 -11.066 1.00 93.56 88 THR A CA 1
ATOM 631 C C . THR A 1 88 ? 2.043 9.721 -9.619 1.00 93.56 88 THR A C 1
ATOM 633 O O . THR A 1 88 ? 2.969 9.933 -8.839 1.00 93.56 88 THR A O 1
ATOM 636 N N . ASP A 1 89 ? 0.766 9.692 -9.227 1.00 95.06 89 ASP A N 1
ATOM 637 C CA . ASP A 1 89 ? 0.348 9.976 -7.847 1.00 95.06 89 ASP A CA 1
ATOM 638 C C . ASP A 1 89 ? 1.017 9.016 -6.848 1.00 95.06 89 ASP A C 1
ATOM 640 O O . ASP A 1 89 ? 1.456 9.407 -5.764 1.00 95.06 89 ASP A O 1
ATOM 644 N N . LEU A 1 90 ? 1.140 7.743 -7.230 1.00 94.12 90 LEU A N 1
ATOM 645 C CA . LEU A 1 90 ? 1.779 6.715 -6.420 1.00 94.12 90 LEU A CA 1
ATOM 646 C C . LEU A 1 90 ? 3.303 6.906 -6.325 1.00 94.12 90 LEU A C 1
ATOM 648 O O . LEU A 1 90 ? 3.888 6.622 -5.281 1.00 94.12 90 LEU A O 1
ATOM 652 N N . SER A 1 91 ? 3.948 7.410 -7.381 1.00 90.81 91 SER A N 1
ATOM 653 C CA . SER A 1 91 ? 5.373 7.763 -7.378 1.00 90.81 91 SER A CA 1
ATOM 654 C C . SER A 1 91 ? 5.636 8.966 -6.473 1.00 90.81 91 SER A C 1
ATOM 656 O O . SER A 1 91 ? 6.613 8.974 -5.724 1.00 90.81 91 SER A O 1
ATOM 658 N N . ASP A 1 92 ? 4.760 9.969 -6.506 1.00 91.31 92 ASP A N 1
ATOM 659 C CA . ASP A 1 92 ? 4.836 11.132 -5.619 1.00 91.31 92 ASP A CA 1
ATOM 660 C C . ASP A 1 92 ? 4.610 10.741 -4.156 1.00 91.31 92 ASP A C 1
ATOM 662 O O . ASP A 1 92 ? 5.230 11.305 -3.249 1.00 91.31 92 ASP A O 1
ATOM 666 N N . PHE A 1 93 ? 3.742 9.754 -3.921 1.00 91.94 93 PHE A N 1
ATOM 667 C CA . PHE A 1 93 ? 3.558 9.149 -2.609 1.00 91.94 93 PHE A CA 1
ATOM 668 C C . PHE A 1 93 ? 4.818 8.394 -2.156 1.00 91.94 93 PHE A C 1
ATOM 670 O O . PHE A 1 93 ? 5.292 8.620 -1.046 1.00 91.94 93 PHE A O 1
ATOM 677 N N . ALA A 1 94 ? 5.431 7.572 -3.013 1.00 89.81 94 ALA A N 1
ATOM 678 C CA . ALA A 1 94 ? 6.687 6.875 -2.701 1.00 89.81 94 ALA A CA 1
ATOM 679 C C . ALA A 1 94 ? 7.807 7.848 -2.299 1.00 89.81 94 ALA A C 1
ATOM 681 O O . ALA A 1 94 ? 8.473 7.662 -1.285 1.00 89.81 94 ALA A O 1
ATOM 682 N N . ALA A 1 95 ? 7.954 8.957 -3.029 1.00 87.31 95 ALA A N 1
ATOM 683 C CA . ALA A 1 95 ? 9.004 9.945 -2.784 1.00 87.31 95 ALA A CA 1
ATOM 684 C C . ALA A 1 95 ? 8.918 10.650 -1.415 1.00 87.31 95 ALA A C 1
ATOM 686 O O . ALA A 1 95 ? 9.903 11.234 -0.965 1.00 87.31 95 ALA A O 1
ATOM 687 N N . LYS A 1 96 ? 7.754 10.627 -0.754 1.00 87.19 96 LYS A N 1
ATOM 688 C CA . LYS A 1 96 ? 7.520 11.301 0.538 1.00 87.19 96 LYS A CA 1
ATOM 689 C C . LYS A 1 96 ? 7.475 10.335 1.718 1.00 87.19 96 LYS A C 1
ATOM 691 O O . LYS A 1 96 ? 7.335 10.760 2.862 1.00 87.19 96 LYS A O 1
ATOM 696 N N . THR A 1 97 ? 7.585 9.039 1.457 1.00 88.81 97 THR A N 1
ATOM 697 C CA . THR A 1 97 ? 7.269 7.994 2.427 1.00 88.81 97 THR A CA 1
ATOM 698 C C . THR A 1 97 ? 8.418 6.995 2.537 1.00 88.81 97 THR A C 1
ATOM 700 O O . THR A 1 97 ? 9.282 6.948 1.665 1.00 88.81 97 THR A O 1
ATOM 703 N N . PRO A 1 98 ? 8.499 6.203 3.620 1.00 84.69 98 PRO A N 1
ATOM 704 C CA . PRO A 1 98 ? 9.576 5.229 3.783 1.00 84.69 98 PRO A CA 1
ATOM 705 C C . PRO A 1 98 ? 9.370 3.957 2.938 1.00 84.69 98 PRO A C 1
ATOM 707 O O . PRO A 1 98 ? 10.059 2.970 3.176 1.00 84.69 98 PRO A O 1
ATOM 710 N N . PHE A 1 99 ? 8.399 3.941 2.018 1.00 88.12 99 PHE A N 1
ATOM 711 C CA . PHE A 1 99 ? 8.004 2.759 1.256 1.00 88.12 99 PHE A CA 1
ATOM 712 C C . PHE A 1 99 ? 8.473 2.847 -0.186 1.00 88.12 99 PHE A C 1
ATOM 714 O O . PHE A 1 99 ? 8.317 3.883 -0.832 1.00 88.12 99 PHE A O 1
ATOM 721 N N . ALA A 1 100 ? 8.988 1.730 -0.698 1.00 87.25 100 ALA A N 1
ATOM 722 C CA . ALA A 1 100 ? 9.495 1.684 -2.056 1.00 87.25 100 ALA A CA 1
ATOM 723 C C . ALA A 1 100 ? 8.355 1.654 -3.085 1.00 87.25 100 ALA A C 1
ATOM 725 O O . ALA A 1 100 ? 7.340 0.974 -2.898 1.00 87.25 100 ALA A O 1
ATOM 726 N N . PHE A 1 101 ? 8.535 2.334 -4.216 1.00 89.62 101 PHE A N 1
ATOM 727 C CA . PHE A 1 101 ? 7.514 2.422 -5.265 1.00 89.62 101 PHE A CA 1
ATOM 728 C C . PHE A 1 101 ? 6.963 1.054 -5.739 1.00 89.62 101 PHE A C 1
ATOM 730 O O . PHE A 1 101 ? 5.740 0.919 -5.834 1.00 89.62 101 PHE A O 1
ATOM 737 N N . PRO A 1 102 ? 7.780 -0.003 -5.949 1.00 86.56 102 PRO A N 1
ATOM 738 C CA . PRO A 1 102 ? 7.262 -1.324 -6.332 1.00 86.56 102 PRO A CA 1
ATOM 739 C C . PRO A 1 102 ? 6.374 -1.989 -5.266 1.00 86.56 102 PRO A C 1
ATOM 741 O O . PRO A 1 102 ? 5.419 -2.706 -5.589 1.00 86.56 102 PRO A O 1
ATOM 744 N N . GLU A 1 103 ? 6.662 -1.750 -3.983 1.00 87.81 103 GLU A N 1
ATOM 745 C CA . GLU A 1 103 ? 5.838 -2.247 -2.874 1.00 87.81 103 GLU A CA 1
ATOM 746 C C . GLU A 1 103 ? 4.473 -1.557 -2.887 1.00 87.81 103 GLU A C 1
ATOM 748 O O . GLU A 1 103 ? 3.430 -2.207 -2.767 1.00 87.81 103 GLU A O 1
ATOM 753 N N . LEU A 1 104 ? 4.481 -0.245 -3.127 1.00 90.94 104 LEU A N 1
ATOM 754 C CA . LEU A 1 104 ? 3.279 0.570 -3.232 1.00 90.94 104 LEU A CA 1
ATOM 755 C C . LEU A 1 104 ? 2.426 0.179 -4.446 1.00 90.94 104 LEU A C 1
ATOM 757 O O . LEU A 1 104 ? 1.209 0.085 -4.310 1.00 90.94 104 LEU A O 1
ATOM 761 N N . GLN A 1 105 ? 3.032 -0.123 -5.600 1.00 92.69 105 GLN A N 1
ATOM 762 C CA . GLN A 1 105 ? 2.322 -0.642 -6.782 1.00 92.69 105 GLN A CA 1
ATOM 763 C C . GLN A 1 105 ? 1.591 -1.950 -6.468 1.00 92.69 105 GLN A C 1
ATOM 765 O O . GLN A 1 105 ? 0.422 -2.115 -6.822 1.00 92.69 105 GLN A O 1
ATOM 770 N N . THR A 1 106 ? 2.262 -2.863 -5.763 1.00 90.69 106 THR A N 1
ATOM 771 C CA . THR A 1 106 ? 1.685 -4.155 -5.375 1.00 90.69 106 THR A CA 1
ATOM 772 C C . THR A 1 106 ? 0.496 -3.967 -4.432 1.00 90.69 106 THR A C 1
ATOM 774 O O . THR A 1 106 ? -0.576 -4.524 -4.674 1.00 90.69 106 THR A O 1
ATOM 777 N N . ALA A 1 107 ? 0.652 -3.147 -3.388 1.00 91.25 107 ALA A N 1
ATOM 778 C CA . ALA A 1 107 ? -0.419 -2.861 -2.434 1.00 91.25 107 ALA A CA 1
ATOM 779 C C . ALA A 1 107 ? -1.602 -2.127 -3.093 1.00 91.25 107 ALA A C 1
ATOM 781 O O . ALA A 1 107 ? -2.759 -2.489 -2.887 1.00 91.25 107 ALA A O 1
ATOM 782 N N . ALA A 1 108 ? -1.329 -1.144 -3.951 1.00 94.00 108 ALA A N 1
ATOM 783 C CA . ALA A 1 108 ? -2.359 -0.402 -4.666 1.00 94.00 108 ALA A CA 1
ATOM 784 C C . ALA A 1 108 ? -3.158 -1.287 -5.634 1.00 94.00 108 ALA A C 1
ATOM 786 O O . ALA A 1 108 ? -4.389 -1.253 -5.628 1.00 94.00 108 ALA A O 1
ATOM 787 N N . GLY A 1 109 ? -2.477 -2.114 -6.435 1.00 92.81 109 GLY A N 1
ATOM 788 C CA . GLY A 1 109 ? -3.131 -3.069 -7.335 1.00 92.81 109 GLY A CA 1
ATOM 789 C C . GLY A 1 109 ? -3.980 -4.079 -6.568 1.00 92.81 109 GLY A C 1
ATOM 790 O O . GLY A 1 109 ? -5.098 -4.396 -6.964 1.00 92.81 109 GLY A O 1
ATOM 791 N N . SER A 1 110 ? -3.485 -4.513 -5.413 1.00 89.88 110 SER A N 1
ATOM 792 C CA . SER A 1 110 ? -4.191 -5.390 -4.488 1.00 89.88 110 SER A CA 1
ATOM 793 C C . SER A 1 110 ? -5.497 -4.758 -3.967 1.00 89.88 110 SER A C 1
ATOM 795 O O . SER A 1 110 ? -6.553 -5.388 -4.068 1.00 89.88 110 SER A O 1
ATOM 797 N N . LEU A 1 111 ? -5.481 -3.490 -3.541 1.00 91.50 111 LEU A N 1
ATOM 798 C CA . LEU A 1 111 ? -6.686 -2.757 -3.123 1.00 91.50 111 LEU A CA 1
ATOM 799 C C . LEU A 1 111 ? -7.674 -2.534 -4.285 1.00 91.50 111 LEU A C 1
ATOM 801 O O . LEU A 1 111 ? -8.874 -2.769 -4.134 1.00 91.50 111 LEU A O 1
ATOM 805 N N . ILE A 1 112 ? -7.187 -2.145 -5.466 1.00 93.31 112 ILE A N 1
ATOM 806 C CA . ILE A 1 112 ? -8.046 -1.916 -6.641 1.00 93.31 112 ILE A CA 1
ATOM 807 C C . ILE A 1 112 ? -8.676 -3.224 -7.133 1.00 93.31 112 ILE A C 1
ATOM 809 O O . ILE A 1 112 ? -9.848 -3.239 -7.503 1.00 93.31 112 ILE A O 1
ATOM 813 N N . SER A 1 113 ? -7.942 -4.340 -7.087 1.00 89.38 113 SER A N 1
ATOM 814 C CA . SER A 1 113 ? -8.448 -5.652 -7.518 1.00 89.38 113 SER A CA 1
ATOM 815 C C . SER A 1 113 ? -9.662 -6.128 -6.718 1.00 89.38 113 SER A C 1
ATOM 817 O O . SER A 1 113 ? -10.464 -6.912 -7.220 1.00 89.38 113 SER A O 1
ATOM 819 N N . VAL A 1 114 ? -9.827 -5.623 -5.493 1.00 85.44 114 VAL A N 1
ATOM 820 C CA . VAL A 1 114 ? -10.990 -5.901 -4.649 1.00 85.44 114 VAL A CA 1
ATOM 821 C C . VAL A 1 114 ? -12.049 -4.794 -4.733 1.00 85.44 114 VAL A C 1
ATOM 823 O O . VAL A 1 114 ? -12.984 -4.754 -3.946 1.00 85.44 114 VAL A O 1
ATOM 826 N N . GLY A 1 115 ? -11.967 -3.910 -5.725 1.00 85.62 115 GLY A N 1
ATOM 827 C CA . GLY A 1 115 ? -13.006 -2.923 -6.016 1.00 85.62 115 GLY A CA 1
ATOM 828 C C . GLY A 1 115 ? -12.931 -1.651 -5.176 1.00 85.62 115 GLY A C 1
ATOM 829 O O . GLY A 1 115 ? -13.905 -0.903 -5.133 1.00 85.62 115 GLY A O 1
ATOM 830 N N . ILE A 1 116 ? -11.801 -1.379 -4.516 1.00 89.75 116 ILE A N 1
ATOM 831 C CA . ILE A 1 116 ? -11.572 -0.073 -3.892 1.00 89.75 116 ILE A CA 1
ATOM 832 C C . ILE A 1 116 ? -11.319 0.953 -4.995 1.00 89.75 116 ILE A C 1
ATOM 834 O O . ILE A 1 116 ? -10.450 0.765 -5.849 1.00 89.75 116 ILE A O 1
ATOM 838 N N . ASP A 1 117 ? -12.057 2.062 -4.952 1.00 91.88 117 ASP A N 1
ATOM 839 C CA . ASP A 1 117 ? -11.868 3.168 -5.886 1.00 91.88 117 ASP A CA 1
ATOM 840 C C . ASP A 1 117 ? -10.421 3.673 -5.840 1.00 91.88 117 ASP A C 1
ATOM 842 O O . ASP A 1 117 ? -9.908 4.003 -4.770 1.00 91.88 117 ASP A O 1
ATOM 846 N N . ALA A 1 118 ? -9.785 3.840 -7.003 1.00 93.19 118 ALA A N 1
ATOM 847 C CA . ALA A 1 118 ? -8.394 4.298 -7.101 1.00 93.19 118 ALA A CA 1
ATOM 848 C C . ALA A 1 118 ? -8.118 5.595 -6.316 1.00 93.19 118 ALA A C 1
ATOM 850 O O . ALA A 1 118 ? -7.062 5.755 -5.713 1.00 93.19 118 ALA A O 1
ATOM 851 N N . LYS A 1 119 ? -9.108 6.495 -6.246 1.00 94.50 119 LYS A N 1
ATOM 852 C CA . LYS A 1 119 ? -9.028 7.759 -5.494 1.00 94.50 119 LYS A CA 1
ATOM 853 C C . LYS A 1 119 ? -8.885 7.567 -3.978 1.00 94.50 119 LYS A C 1
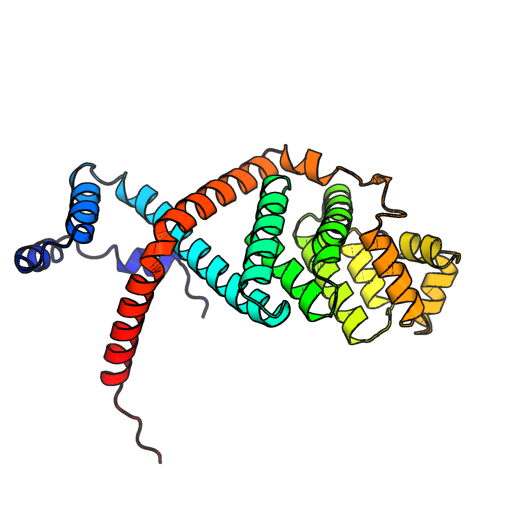ATOM 855 O O . LYS A 1 119 ? -8.384 8.458 -3.304 1.00 94.50 119 LYS A O 1
ATOM 860 N N . LYS A 1 120 ? -9.332 6.427 -3.449 1.00 95.19 120 LYS A N 1
ATOM 861 C CA . LYS A 1 120 ? -9.307 6.083 -2.018 1.00 95.19 120 LYS A CA 1
ATOM 862 C C . LYS A 1 120 ? -8.066 5.294 -1.623 1.00 95.19 120 LYS A C 1
ATOM 864 O O . LYS A 1 120 ? -7.734 5.232 -0.444 1.00 95.19 120 LYS A O 1
ATOM 869 N N . VAL A 1 121 ? -7.368 4.717 -2.600 1.00 95.19 121 VAL A N 1
ATOM 870 C CA . VAL A 1 121 ? -6.204 3.854 -2.375 1.00 95.19 121 VAL A CA 1
ATOM 871 C C . VAL A 1 121 ? -5.094 4.597 -1.638 1.00 95.19 121 VAL A C 1
ATOM 873 O O . VAL A 1 121 ? -4.663 4.135 -0.588 1.00 95.19 121 VAL A O 1
ATOM 876 N N . ILE A 1 122 ? -4.671 5.765 -2.133 1.00 96.00 122 ILE A N 1
ATOM 877 C CA . ILE A 1 122 ? -3.604 6.552 -1.494 1.00 96.00 122 ILE A CA 1
ATOM 878 C C . ILE A 1 122 ? -4.005 7.013 -0.080 1.00 96.00 122 ILE A C 1
ATOM 8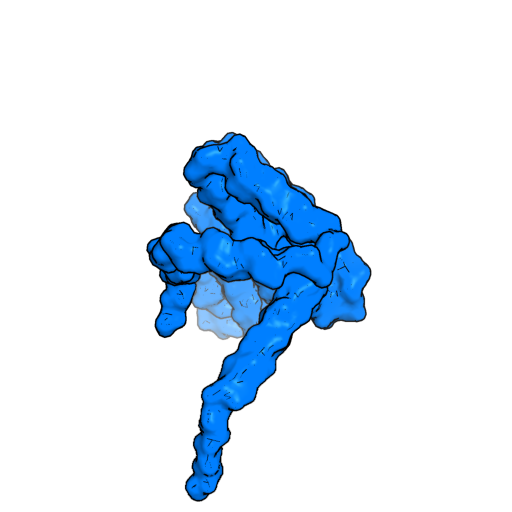80 O O . ILE A 1 122 ? -3.202 6.812 0.833 1.00 96.00 122 ILE A O 1
ATOM 884 N N . PRO A 1 123 ? -5.219 7.551 0.170 1.00 96.62 123 PRO A N 1
ATOM 885 C CA . PRO A 1 123 ? -5.688 7.825 1.532 1.00 96.62 123 PRO A CA 1
ATOM 886 C C . PRO A 1 123 ? -5.622 6.612 2.472 1.00 96.62 123 PRO A C 1
ATOM 888 O O . PRO A 1 123 ? -5.046 6.702 3.556 1.00 96.62 123 PRO A O 1
ATOM 891 N N . ILE A 1 124 ? -6.128 5.453 2.038 1.00 95.75 124 ILE A N 1
ATOM 892 C CA . ILE A 1 124 ? -6.086 4.215 2.832 1.00 95.75 124 ILE A CA 1
ATOM 893 C C . ILE A 1 124 ? -4.636 3.807 3.114 1.00 95.75 124 ILE A C 1
ATOM 895 O O . ILE A 1 124 ? -4.283 3.545 4.261 1.00 95.75 124 ILE A O 1
ATOM 899 N N . MET A 1 125 ? -3.774 3.794 2.095 1.00 95.25 125 MET A N 1
ATOM 900 C CA . MET A 1 125 ? -2.358 3.445 2.241 1.00 95.25 125 MET A CA 1
ATOM 901 C C . MET A 1 125 ? -1.603 4.428 3.141 1.00 95.25 125 MET A C 1
ATOM 903 O O . MET A 1 125 ? -0.736 4.004 3.900 1.00 95.25 125 MET A O 1
ATOM 907 N N . THR A 1 126 ? -1.959 5.713 3.111 1.00 95.94 126 THR A N 1
ATOM 908 C CA . THR A 1 126 ? -1.410 6.738 4.012 1.00 95.94 126 THR A CA 1
ATOM 909 C C . THR A 1 126 ? -1.733 6.405 5.464 1.00 95.94 126 THR A C 1
ATOM 911 O O . THR A 1 126 ? -0.855 6.430 6.324 1.00 95.94 126 THR A O 1
ATOM 914 N N . ASN A 1 127 ? -2.983 6.050 5.754 1.00 96.75 127 ASN A N 1
ATOM 915 C CA . ASN A 1 127 ? -3.416 5.751 7.116 1.00 96.75 127 ASN A CA 1
ATOM 916 C C . ASN A 1 127 ? -2.889 4.398 7.615 1.00 96.75 127 ASN A C 1
ATOM 918 O O . ASN A 1 127 ? -2.419 4.309 8.752 1.00 96.75 127 ASN A O 1
ATOM 922 N N . LEU A 1 128 ? -2.893 3.369 6.760 1.00 95.44 128 LEU A N 1
ATOM 923 C CA . LEU A 1 128 ? -2.277 2.075 7.064 1.00 95.44 128 LEU A CA 1
ATOM 924 C C . LEU A 1 128 ? -0.782 2.228 7.321 1.00 95.44 128 LEU A C 1
ATOM 926 O O . LEU A 1 128 ? -0.282 1.738 8.327 1.00 95.44 128 LEU A O 1
ATOM 930 N N . GLY A 1 129 ? -0.084 2.937 6.441 1.00 95.25 129 GLY A N 1
ATOM 931 C CA . GLY A 1 129 ? 1.345 3.160 6.551 1.00 95.25 129 GLY A CA 1
ATOM 932 C C . GLY A 1 129 ? 1.733 3.962 7.789 1.00 95.25 129 GLY A C 1
ATOM 933 O O . GLY A 1 129 ? 2.684 3.611 8.476 1.00 95.25 129 GLY A O 1
ATOM 934 N N . ASN A 1 130 ? 0.966 4.995 8.139 1.00 96.62 130 ASN A N 1
ATOM 935 C CA . ASN A 1 130 ? 1.170 5.757 9.370 1.00 96.62 130 ASN A CA 1
ATOM 936 C C . ASN A 1 130 ? 1.037 4.864 10.609 1.00 96.62 130 ASN A C 1
ATOM 938 O O . ASN A 1 130 ? 1.897 4.892 11.494 1.00 96.62 130 ASN A O 1
ATOM 942 N N . ALA A 1 131 ? -0.009 4.035 10.654 1.00 96.50 131 ALA A N 1
ATOM 943 C CA . ALA A 1 131 ? -0.216 3.087 11.741 1.00 96.50 131 ALA A CA 1
ATOM 944 C C . ALA A 1 131 ? 0.914 2.045 11.814 1.00 96.50 131 ALA A C 1
ATOM 946 O O . ALA A 1 131 ? 1.487 1.834 12.883 1.00 96.50 131 ALA A O 1
ATOM 947 N N . THR A 1 132 ? 1.304 1.447 10.684 1.00 95.12 132 THR A N 1
ATOM 948 C CA . THR A 1 132 ? 2.353 0.414 10.646 1.00 95.12 132 THR A CA 1
ATOM 949 C C . THR A 1 132 ? 3.742 0.979 10.938 1.00 95.12 132 THR A C 1
ATOM 951 O O . THR A 1 132 ? 4.540 0.324 11.609 1.00 95.12 132 THR A O 1
ATOM 954 N N . SER A 1 133 ? 4.038 2.212 10.514 1.00 93.25 133 SER A N 1
ATOM 955 C CA . SER A 1 133 ? 5.252 2.934 10.910 1.00 93.25 133 SER A CA 1
ATOM 956 C C . SER A 1 133 ? 5.279 3.178 12.418 1.00 93.25 133 SER A C 1
ATOM 958 O O . SER A 1 133 ? 6.294 2.910 13.055 1.00 93.25 133 SER A O 1
ATOM 960 N N . GLY A 1 134 ? 4.164 3.615 13.012 1.00 92.06 134 GLY A N 1
ATOM 961 C CA . GLY A 1 134 ? 4.079 3.841 14.457 1.00 92.06 134 GLY A CA 1
ATOM 962 C C . GLY A 1 134 ? 4.177 2.579 15.305 1.00 92.06 134 GLY A C 1
ATOM 963 O O . GLY A 1 134 ? 4.710 2.622 16.410 1.00 92.06 134 GLY A O 1
ATOM 964 N N . MET A 1 135 ? 3.702 1.456 14.774 1.00 92.44 135 MET A N 1
ATOM 965 C CA . MET A 1 135 ? 3.759 0.151 15.432 1.00 92.44 135 MET A CA 1
ATOM 966 C C . MET A 1 135 ? 5.035 -0.641 15.108 1.00 92.44 135 MET A C 1
ATOM 968 O O . MET A 1 135 ? 5.202 -1.753 15.605 1.00 92.44 135 MET A O 1
ATOM 972 N N . GLY A 1 136 ? 5.939 -0.092 14.288 1.00 90.12 136 GLY A N 1
ATOM 973 C CA . GLY A 1 136 ? 7.221 -0.715 13.944 1.00 90.12 136 GLY A CA 1
ATOM 974 C C . GLY A 1 136 ? 7.128 -1.896 12.970 1.00 90.12 136 GLY A C 1
ATOM 975 O O . GLY A 1 136 ? 8.109 -2.611 12.788 1.00 90.12 136 GLY A O 1
ATOM 976 N N . THR A 1 137 ? 5.976 -2.116 12.334 1.00 93.00 137 THR A N 1
ATOM 977 C CA . THR A 1 137 ? 5.775 -3.194 11.349 1.00 93.00 137 THR A CA 1
ATOM 978 C C . THR A 1 137 ? 6.115 -2.767 9.919 1.00 93.00 137 THR A C 1
ATOM 980 O O . THR A 1 137 ? 6.378 -3.624 9.074 1.00 93.00 137 THR A O 1
ATOM 983 N N . GLY A 1 138 ? 6.141 -1.458 9.637 1.00 89.62 138 GLY A N 1
ATOM 984 C CA . GLY A 1 138 ? 6.624 -0.892 8.372 1.00 89.62 138 GLY A CA 1
ATOM 985 C C . GLY A 1 138 ? 5.909 -1.440 7.126 1.00 89.62 138 GLY A C 1
ATOM 986 O O . GLY A 1 138 ? 4.691 -1.645 7.144 1.00 89.62 138 GLY A O 1
ATOM 987 N N . SER A 1 139 ? 6.669 -1.679 6.046 1.00 86.12 139 SER A N 1
ATOM 988 C CA . SER A 1 139 ? 6.147 -2.179 4.759 1.00 86.12 139 SER A CA 1
ATOM 989 C C . SER A 1 139 ? 5.472 -3.539 4.893 1.00 86.12 139 SER A C 1
ATOM 991 O O . SER A 1 139 ? 4.431 -3.791 4.291 1.00 86.12 139 SER A O 1
ATOM 993 N N . GLU A 1 140 ? 6.043 -4.423 5.712 1.00 90.19 140 GLU A N 1
ATOM 994 C CA . GLU A 1 140 ? 5.499 -5.764 5.911 1.00 90.19 140 GLU A CA 1
ATOM 995 C C . GLU A 1 140 ? 4.143 -5.701 6.631 1.00 90.19 140 GLU A C 1
ATOM 997 O O . GLU A 1 140 ? 3.218 -6.437 6.287 1.00 90.19 140 GLU A O 1
ATOM 1002 N N . GLY A 1 141 ? 3.981 -4.762 7.569 1.00 93.19 141 GLY A N 1
ATOM 1003 C CA . GLY A 1 141 ? 2.681 -4.438 8.149 1.00 93.19 141 GLY A CA 1
ATOM 1004 C C . GLY A 1 141 ? 1.668 -4.003 7.088 1.00 93.19 141 GLY A C 1
ATOM 1005 O O . GLY A 1 141 ? 0.577 -4.563 7.024 1.00 93.19 141 GLY A O 1
ATOM 1006 N N . VAL A 1 142 ? 2.034 -3.070 6.201 1.00 92.12 142 VAL A N 1
ATOM 1007 C CA . VAL A 1 142 ? 1.151 -2.624 5.102 1.00 92.12 142 VAL A CA 1
ATOM 1008 C C . VAL A 1 142 ? 0.752 -3.794 4.207 1.00 92.12 142 VAL A C 1
ATOM 1010 O O . VAL A 1 142 ? -0.426 -3.949 3.886 1.00 92.12 142 VAL A O 1
ATOM 1013 N N . LYS A 1 143 ? 1.703 -4.656 3.839 1.00 90.00 143 LYS A N 1
ATOM 1014 C CA . LYS A 1 143 ? 1.446 -5.841 3.016 1.00 90.00 143 LYS A CA 1
ATOM 1015 C C . LYS A 1 143 ? 0.462 -6.797 3.690 1.00 90.00 143 LYS A C 1
ATOM 1017 O O . LYS A 1 143 ? -0.530 -7.171 3.066 1.00 90.00 143 LYS A O 1
ATOM 1022 N N . ARG A 1 144 ? 0.689 -7.151 4.962 1.00 93.12 144 ARG A N 1
ATOM 1023 C CA . ARG A 1 144 ? -0.229 -8.008 5.735 1.00 93.12 144 ARG A CA 1
ATOM 1024 C C . ARG A 1 144 ? -1.615 -7.386 5.859 1.00 93.12 144 ARG A C 1
ATOM 1026 O O . ARG A 1 144 ? -2.607 -8.067 5.620 1.00 93.12 144 ARG A O 1
ATOM 1033 N N . ALA A 1 145 ? -1.684 -6.093 6.172 1.00 94.69 145 ALA A N 1
ATOM 1034 C CA . ALA A 1 145 ? -2.952 -5.383 6.276 1.00 94.69 145 ALA A CA 1
ATOM 1035 C C . ALA A 1 145 ? -3.710 -5.390 4.945 1.00 94.69 145 ALA A C 1
ATOM 1037 O O . ALA A 1 145 ? -4.902 -5.672 4.917 1.00 94.69 145 ALA A O 1
ATOM 1038 N N . THR A 1 146 ? -3.013 -5.152 3.835 1.00 91.62 146 THR A N 1
ATOM 1039 C CA . THR A 1 146 ? -3.616 -5.163 2.500 1.00 91.62 146 THR A CA 1
ATOM 1040 C C . THR A 1 146 ? -4.193 -6.540 2.164 1.00 91.62 146 THR A C 1
ATOM 1042 O O . THR A 1 146 ? -5.335 -6.627 1.722 1.00 91.62 146 THR A O 1
ATOM 1045 N N . VAL A 1 147 ? -3.455 -7.621 2.442 1.00 91.69 147 VAL A N 1
ATOM 1046 C CA . VAL A 1 147 ? -3.940 -8.998 2.243 1.00 91.69 147 VAL A CA 1
ATOM 1047 C C . VAL A 1 147 ? -5.195 -9.277 3.074 1.00 91.69 147 VAL A C 1
ATOM 1049 O O . VAL A 1 147 ? -6.168 -9.801 2.535 1.00 91.69 147 VAL A O 1
ATOM 1052 N N . ALA A 1 148 ? -5.214 -8.888 4.351 1.00 94.69 148 ALA A N 1
ATOM 1053 C CA . ALA A 1 148 ? -6.393 -9.058 5.200 1.00 94.69 148 ALA A CA 1
ATOM 1054 C C . ALA A 1 148 ? -7.603 -8.280 4.648 1.00 94.69 148 ALA A C 1
ATOM 1056 O O . ALA A 1 148 ? -8.690 -8.836 4.509 1.00 94.69 148 ALA A O 1
ATOM 1057 N N . LEU A 1 149 ? -7.414 -7.024 4.223 1.00 93.75 149 LEU A N 1
ATOM 1058 C CA . LEU A 1 149 ? -8.481 -6.229 3.599 1.00 93.75 149 LEU A CA 1
ATOM 1059 C C . LEU A 1 149 ? -9.008 -6.873 2.311 1.00 93.75 149 LEU A C 1
ATOM 1061 O O . LEU A 1 149 ? -10.217 -6.857 2.067 1.00 93.75 149 LEU A O 1
ATOM 1065 N N . GLN A 1 150 ? -8.134 -7.484 1.507 1.00 90.75 150 GLN A N 1
ATOM 1066 C CA . GLN A 1 150 ? -8.566 -8.232 0.330 1.00 90.75 150 GLN A CA 1
ATOM 1067 C C . GLN A 1 150 ? -9.421 -9.443 0.693 1.00 90.75 150 GLN A C 1
ATOM 1069 O O . GLN A 1 150 ? -10.467 -9.654 0.077 1.00 90.75 150 GLN A O 1
ATOM 1074 N N . GLN A 1 151 ? -8.987 -10.233 1.679 1.00 92.38 151 GLN A N 1
ATOM 1075 C CA . GLN A 1 151 ? -9.709 -11.419 2.144 1.00 92.38 151 GLN A CA 1
ATOM 1076 C C . GLN A 1 151 ? -11.099 -11.040 2.660 1.00 92.38 151 GLN A C 1
ATOM 1078 O O . GLN A 1 151 ? -12.096 -11.633 2.243 1.00 92.38 151 GLN A O 1
ATOM 1083 N N . MET A 1 152 ? -11.177 -9.987 3.474 1.00 94.19 152 MET A N 1
ATOM 1084 C CA . MET A 1 152 ? -12.432 -9.452 4.001 1.00 94.19 152 MET A CA 1
ATOM 1085 C C . MET A 1 152 ? -13.375 -8.994 2.890 1.00 94.19 152 MET A C 1
ATOM 1087 O O . MET A 1 152 ? -14.569 -9.306 2.900 1.00 94.19 152 MET A O 1
ATOM 1091 N N . ASN A 1 153 ? -12.846 -8.270 1.902 1.00 91.06 153 ASN A N 1
ATOM 1092 C CA . ASN A 1 153 ? -13.656 -7.768 0.805 1.00 91.06 153 ASN A CA 1
ATOM 1093 C C . ASN A 1 153 ? -14.142 -8.888 -0.123 1.00 91.06 153 ASN A C 1
ATOM 1095 O O . ASN A 1 153 ? -15.320 -8.918 -0.478 1.00 91.06 153 ASN A O 1
ATOM 1099 N N . ALA A 1 154 ? -13.280 -9.857 -0.442 1.00 89.62 154 ALA A N 1
ATOM 1100 C CA . ALA A 1 154 ? -13.663 -11.049 -1.195 1.00 89.62 154 ALA A CA 1
ATOM 1101 C C . ALA A 1 154 ? -14.730 -11.881 -0.458 1.00 89.62 154 ALA A C 1
ATOM 1103 O O . ALA A 1 154 ? -15.677 -12.364 -1.079 1.00 89.62 154 ALA A O 1
ATOM 1104 N N . ALA A 1 155 ? -14.622 -12.008 0.869 1.00 91.81 155 ALA A N 1
ATOM 1105 C CA . ALA A 1 155 ? -15.601 -12.708 1.699 1.00 91.81 155 ALA A CA 1
ATOM 1106 C C . ALA A 1 155 ? -16.894 -11.902 1.937 1.00 91.81 155 ALA A C 1
ATOM 1108 O O . ALA A 1 155 ? -17.914 -12.474 2.329 1.00 91.81 155 ALA A O 1
ATOM 1109 N N . GLY A 1 156 ? -16.865 -10.580 1.732 1.00 92.38 156 GLY A N 1
ATOM 1110 C CA . GLY A 1 156 ? -17.969 -9.667 2.031 1.00 92.38 156 GLY A CA 1
ATOM 1111 C C . GLY A 1 156 ? -18.311 -9.573 3.523 1.00 92.38 156 GLY A C 1
ATOM 1112 O O . GLY A 1 156 ? -19.448 -9.248 3.865 1.00 92.38 156 GLY A O 1
ATOM 1113 N N . LYS A 1 157 ? -17.365 -9.910 4.401 1.00 94.56 157 LYS A N 1
ATOM 1114 C CA . LYS A 1 157 ? -17.529 -9.931 5.859 1.00 94.56 157 LYS A CA 1
ATOM 1115 C C . LYS A 1 157 ? -16.169 -9.822 6.538 1.00 94.56 157 LYS A C 1
ATOM 1117 O O . LYS A 1 157 ? -15.144 -10.055 5.906 1.00 94.56 157 LYS A O 1
ATOM 1122 N N . ILE A 1 158 ? -16.175 -9.529 7.831 1.00 96.06 158 ILE A N 1
ATOM 1123 C CA . ILE A 1 158 ? -14.971 -9.485 8.658 1.00 96.06 158 ILE A CA 1
ATOM 1124 C C . ILE A 1 158 ? -14.944 -10.715 9.565 1.00 96.06 158 ILE A C 1
ATOM 1126 O O . ILE A 1 158 ? -15.868 -10.929 10.355 1.00 96.06 158 ILE A O 1
ATOM 1130 N N . SER A 1 159 ? -13.902 -11.534 9.461 1.00 94.75 159 SER A N 1
ATOM 1131 C CA . SER A 1 159 ? -13.674 -12.645 10.385 1.00 94.75 159 SER A CA 1
ATOM 1132 C C . SER A 1 159 ? -12.754 -12.237 11.538 1.00 94.75 159 SER A C 1
ATOM 1134 O O . SER A 1 159 ? -12.021 -11.254 11.459 1.00 94.75 159 SER A O 1
ATOM 1136 N N . MET A 1 160 ? -12.772 -13.009 12.628 1.00 94.06 160 MET A N 1
ATOM 1137 C CA . MET A 1 160 ? -11.829 -12.807 13.733 1.00 94.06 160 MET A CA 1
ATOM 1138 C C . MET A 1 160 ? -10.368 -12.961 13.286 1.00 94.06 160 MET A C 1
ATOM 1140 O O . MET A 1 160 ? -9.500 -12.254 13.790 1.00 94.06 160 MET A O 1
ATOM 1144 N N . GLU A 1 161 ? -10.108 -13.860 12.339 1.00 94.69 161 GLU A N 1
ATOM 1145 C CA . GLU A 1 161 ? -8.773 -14.063 11.785 1.00 94.69 161 GLU A CA 1
ATOM 1146 C C . GLU A 1 161 ? -8.285 -12.804 11.057 1.00 94.69 161 GLU A C 1
ATOM 1148 O O . GLU A 1 161 ? -7.188 -12.329 11.335 1.00 94.69 161 GLU A O 1
ATOM 1153 N N . ASP A 1 162 ? -9.137 -12.178 10.240 1.00 95.12 162 ASP A N 1
ATOM 1154 C CA . ASP A 1 162 ? -8.793 -10.925 9.554 1.00 95.12 162 ASP A CA 1
ATOM 1155 C C . ASP A 1 162 ? -8.485 -9.797 10.551 1.00 95.12 162 ASP A C 1
ATOM 1157 O O . ASP A 1 162 ? -7.535 -9.030 10.375 1.00 95.12 162 ASP A O 1
ATOM 1161 N N . LEU A 1 163 ? -9.264 -9.709 11.638 1.00 95.38 163 LEU A N 1
ATOM 1162 C CA . LEU A 1 163 ? -9.020 -8.730 12.699 1.00 95.38 163 LEU A CA 1
ATOM 1163 C C . LEU A 1 163 ? -7.676 -8.962 13.393 1.00 95.38 163 LEU A C 1
ATOM 1165 O O . LEU A 1 163 ? -6.964 -8.008 13.709 1.00 95.38 163 LEU A O 1
ATOM 1169 N N . ASN A 1 164 ? -7.316 -10.220 13.633 1.00 95.19 164 ASN A N 1
ATOM 1170 C CA . ASN A 1 164 ? -6.033 -10.558 14.231 1.00 95.19 164 ASN A CA 1
ATOM 1171 C C . ASN A 1 164 ? -4.881 -10.253 13.269 1.00 95.19 164 ASN A C 1
ATOM 1173 O O . ASN A 1 164 ? -3.910 -9.636 13.694 1.00 95.19 164 ASN A O 1
ATOM 1177 N N . GLN A 1 165 ? -5.017 -10.555 11.975 1.00 96.38 165 GLN A N 1
ATOM 1178 C CA . GLN A 1 165 ? -4.012 -10.202 10.968 1.00 96.38 165 GLN A CA 1
ATOM 1179 C C . GLN A 1 165 ? -3.803 -8.690 10.863 1.00 96.38 165 GLN A C 1
ATOM 1181 O O . GLN A 1 165 ? -2.661 -8.231 10.814 1.00 96.38 165 GLN A O 1
ATOM 1186 N N . LEU A 1 166 ? -4.880 -7.898 10.880 1.00 96.50 166 LEU A N 1
ATOM 1187 C CA . LEU A 1 166 ? -4.788 -6.437 10.885 1.00 96.50 166 LEU A CA 1
ATOM 1188 C C . LEU A 1 166 ? -4.133 -5.913 12.167 1.00 96.50 166 LEU A C 1
ATOM 1190 O O . LEU A 1 166 ? -3.257 -5.050 12.101 1.00 96.50 166 LEU A O 1
ATOM 1194 N N . ARG A 1 167 ? -4.488 -6.467 13.329 1.00 96.38 167 ARG A N 1
ATOM 1195 C CA . ARG A 1 167 ? -3.837 -6.135 14.602 1.00 96.38 167 ARG A CA 1
ATOM 1196 C C . ARG A 1 167 ? -2.344 -6.444 14.575 1.00 96.38 167 ARG A C 1
ATOM 1198 O O . ARG A 1 167 ? -1.540 -5.591 14.939 1.00 96.38 167 ARG A O 1
ATOM 1205 N N . ASP A 1 168 ? -1.970 -7.626 14.106 1.00 95.69 168 ASP A N 1
ATOM 1206 C CA . ASP A 1 168 ? -0.582 -8.084 14.040 1.00 95.69 168 ASP A CA 1
ATOM 1207 C C . ASP A 1 168 ? 0.203 -7.351 12.932 1.00 95.69 168 ASP A C 1
ATOM 1209 O O . ASP A 1 168 ? 1.432 -7.249 12.961 1.00 95.69 168 ASP A O 1
ATOM 1213 N N . ALA A 1 169 ? -0.497 -6.774 11.954 1.00 96.38 169 ALA A N 1
ATOM 1214 C CA . ALA A 1 169 ? 0.043 -5.804 11.008 1.00 96.38 169 ALA A CA 1
ATOM 1215 C C . ALA A 1 169 ? 0.297 -4.417 11.628 1.00 96.38 169 ALA A C 1
ATOM 1217 O O . ALA A 1 169 ? 0.960 -3.597 10.998 1.00 96.38 169 ALA A O 1
ATOM 1218 N N . GLY A 1 170 ? -0.155 -4.154 12.856 1.00 94.75 170 GLY A N 1
ATOM 1219 C CA . GLY A 1 170 ? -0.015 -2.859 13.529 1.00 94.75 170 GLY A CA 1
ATOM 1220 C C . GLY A 1 170 ? -1.222 -1.934 13.355 1.00 94.75 170 GLY A C 1
ATOM 1221 O O . GLY A 1 170 ? -1.133 -0.745 13.646 1.00 94.75 170 GLY A O 1
ATOM 1222 N N . ILE A 1 171 ? -2.360 -2.446 12.886 1.00 96.88 171 ILE A N 1
ATOM 1223 C CA . ILE A 1 171 ? -3.596 -1.672 12.758 1.00 96.88 171 ILE A CA 1
ATOM 1224 C C . ILE A 1 171 ? -4.467 -1.933 13.992 1.00 96.88 171 ILE A C 1
ATOM 1226 O O . ILE A 1 171 ? -4.851 -3.078 14.223 1.00 96.88 171 ILE A O 1
ATOM 1230 N N . PRO A 1 172 ? -4.852 -0.919 14.788 1.00 95.25 172 PRO A N 1
ATOM 1231 C CA . PRO A 1 172 ? -5.741 -1.102 15.940 1.00 95.25 172 PRO A CA 1
ATOM 1232 C C . PRO A 1 172 ? -7.200 -1.315 15.493 1.00 95.25 172 PRO A C 1
ATOM 1234 O O . PRO A 1 172 ? -8.096 -0.529 15.790 1.00 95.25 172 PRO A O 1
ATOM 1237 N N . VAL A 1 173 ? -7.447 -2.382 14.733 1.00 95.62 173 VAL A N 1
ATOM 1238 C CA . VAL A 1 173 ? -8.702 -2.616 14.009 1.00 95.62 173 VAL A CA 1
ATOM 1239 C C . VAL A 1 173 ? -9.907 -2.785 14.932 1.00 95.62 173 VAL A C 1
ATOM 1241 O O . VAL A 1 173 ? -11.003 -2.350 14.591 1.00 95.62 173 VAL A O 1
ATOM 1244 N N . TYR A 1 174 ? -9.714 -3.363 16.120 1.00 94.62 174 TYR A N 1
ATOM 1245 C CA . TYR A 1 174 ? -10.783 -3.517 17.105 1.00 94.62 174 TYR A CA 1
ATOM 1246 C C . TYR A 1 174 ? -11.276 -2.160 17.617 1.00 94.62 174 TYR A C 1
ATOM 1248 O O . TYR A 1 174 ? -12.485 -1.944 17.693 1.00 94.62 174 TYR A O 1
ATOM 1256 N N . ASP A 1 175 ? -10.355 -1.236 17.904 1.00 94.12 175 A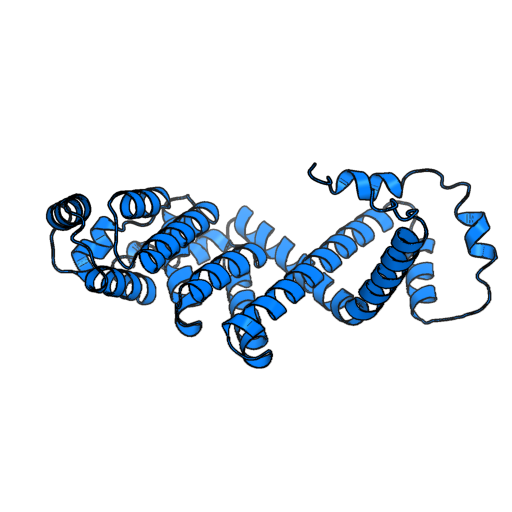SP A N 1
ATOM 1257 C CA . ASP A 1 175 ? -10.687 0.129 18.322 1.00 94.12 175 ASP A CA 1
ATOM 1258 C C . ASP A 1 175 ? -11.340 0.904 17.172 1.00 94.12 175 ASP A C 1
ATOM 1260 O O . ASP A 1 175 ? -12.334 1.603 17.373 1.00 94.12 175 ASP A O 1
ATOM 1264 N N . LEU A 1 176 ? -10.823 0.736 15.949 1.00 94.69 176 LEU A N 1
ATOM 1265 C CA . LEU A 1 176 ? -11.380 1.369 14.753 1.00 94.69 176 LEU A CA 1
ATOM 1266 C C . LEU A 1 176 ? -12.819 0.937 14.493 1.00 94.69 176 LEU A C 1
ATOM 1268 O O . LEU A 1 176 ? -13.691 1.781 14.300 1.00 94.69 176 LEU A O 1
ATOM 1272 N N . LEU A 1 177 ? -13.085 -0.368 14.521 1.00 94.81 177 LEU A N 1
ATOM 1273 C CA . LEU A 1 177 ? -14.432 -0.898 14.345 1.00 94.81 177 LEU A CA 1
ATOM 1274 C C . LEU A 1 177 ? -15.352 -0.496 15.490 1.00 94.81 177 LEU A C 1
ATOM 1276 O O . LEU A 1 177 ? -16.505 -0.162 15.235 1.00 94.81 177 LEU A O 1
ATOM 1280 N N . ALA A 1 178 ? -14.870 -0.482 16.732 1.00 94.69 178 ALA A N 1
ATOM 1281 C CA . ALA A 1 178 ? -15.650 -0.007 17.872 1.00 94.69 178 ALA A CA 1
ATOM 1282 C C . ALA A 1 178 ? -16.098 1.451 17.657 1.00 94.69 178 ALA A C 1
ATOM 1284 O O . ALA A 1 178 ? -17.291 1.758 17.717 1.00 94.69 178 ALA A O 1
ATOM 1285 N N . ALA A 1 179 ? -15.162 2.329 17.287 1.00 93.19 179 ALA A N 1
ATOM 1286 C CA . ALA A 1 179 ? -15.438 3.733 17.000 1.00 93.19 179 ALA A CA 1
ATOM 1287 C C . ALA A 1 179 ? -16.333 3.942 15.764 1.00 93.19 179 ALA A C 1
ATOM 1289 O O . ALA A 1 179 ? -17.160 4.855 15.752 1.00 93.19 179 ALA A O 1
ATOM 1290 N N . ALA A 1 180 ? -16.182 3.115 14.726 1.00 92.62 180 ALA A N 1
ATOM 1291 C CA . ALA A 1 180 ? -16.951 3.228 13.488 1.00 92.62 180 ALA A CA 1
ATOM 1292 C C . ALA A 1 180 ? -18.384 2.680 13.619 1.00 92.62 180 ALA A C 1
ATOM 1294 O O . ALA A 1 180 ? -19.307 3.242 13.036 1.00 92.62 180 ALA A O 1
ATOM 1295 N N . THR A 1 181 ? -18.574 1.623 14.413 1.00 92.94 181 THR A N 1
ATOM 1296 C CA . THR A 1 181 ? -19.871 0.949 14.619 1.00 92.94 181 THR A CA 1
ATOM 1297 C C . THR A 1 181 ? -20.653 1.489 15.823 1.00 92.94 181 THR A C 1
ATOM 1299 O O . THR A 1 181 ? -21.818 1.132 16.010 1.00 92.94 181 THR A O 1
ATOM 1302 N N . GLY A 1 182 ? -20.018 2.300 16.680 1.00 92.81 182 GLY A N 1
ATOM 1303 C CA . GLY A 1 182 ? -20.587 2.755 17.954 1.00 92.81 182 GLY A CA 1
ATOM 1304 C C . GLY A 1 182 ? -20.715 1.647 19.008 1.00 92.81 182 GLY A C 1
ATOM 1305 O O . GLY A 1 182 ? -21.516 1.768 19.934 1.00 92.81 182 GLY A O 1
ATOM 1306 N N . LYS A 1 183 ? -19.966 0.550 18.856 1.00 94.50 183 LYS A N 1
ATOM 1307 C CA . LYS A 1 183 ? -19.972 -0.614 19.756 1.00 94.50 183 LYS A CA 1
ATOM 1308 C C . LYS A 1 183 ? -18.734 -0.612 20.647 1.00 94.50 183 LYS A C 1
ATOM 1310 O O . LYS A 1 183 ? -17.743 0.042 20.341 1.00 94.50 183 LYS A O 1
ATOM 1315 N N . SER A 1 184 ? -18.753 -1.376 21.736 1.00 96.00 184 SER A N 1
ATOM 1316 C CA . SER A 1 184 ? -17.531 -1.626 22.506 1.00 96.00 184 SER A CA 1
ATOM 1317 C C . SER A 1 184 ? -16.604 -2.610 21.782 1.00 96.00 184 SER A C 1
ATOM 1319 O O . SER A 1 184 ? -17.047 -3.430 20.974 1.00 96.00 184 SER A O 1
ATOM 1321 N N . VAL A 1 185 ? -15.313 -2.595 22.122 1.00 94.56 185 VAL A N 1
ATOM 1322 C CA . VAL A 1 185 ? -14.332 -3.570 21.610 1.00 94.56 185 VAL A CA 1
ATOM 1323 C C . VAL A 1 185 ? -14.765 -5.013 21.901 1.00 94.56 185 VAL A C 1
ATOM 1325 O O . VAL A 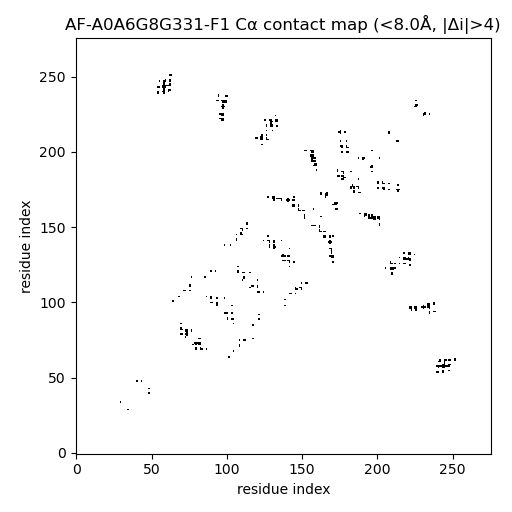1 185 ? -14.651 -5.879 21.035 1.00 94.56 185 VAL A O 1
ATOM 1328 N N . GLN A 1 186 ? -15.330 -5.273 23.087 1.00 95.38 186 GLN A N 1
ATOM 1329 C CA . GLN A 1 186 ? -15.843 -6.599 23.447 1.00 95.38 186 GLN A CA 1
ATOM 1330 C C . GLN A 1 186 ? -16.999 -7.015 22.531 1.00 95.38 186 GLN A C 1
ATOM 1332 O O . GLN A 1 186 ? -17.025 -8.143 22.044 1.00 95.38 186 GLN A O 1
ATOM 1337 N N . GLN A 1 187 ? -17.916 -6.092 22.228 1.00 95.75 187 GLN A N 1
ATOM 1338 C CA . GLN A 1 187 ? -19.020 -6.353 21.306 1.00 95.75 187 GLN A CA 1
ATOM 1339 C C . GLN A 1 187 ? -18.522 -6.631 19.883 1.00 95.75 187 GLN A C 1
ATOM 1341 O O . GLN A 1 187 ? -19.034 -7.542 19.237 1.00 95.75 187 GLN A O 1
ATOM 1346 N N . VAL A 1 188 ? -17.514 -5.898 19.397 1.00 95.62 188 VAL A N 1
ATOM 1347 C CA . VAL A 1 188 ? -16.889 -6.167 18.089 1.00 95.62 188 VAL A CA 1
ATOM 1348 C C . VAL A 1 188 ? -16.281 -7.571 18.060 1.00 95.62 188 VAL A C 1
ATOM 1350 O O . VAL A 1 188 ? -16.553 -8.329 17.130 1.00 95.62 188 VAL A O 1
ATOM 1353 N N . ALA A 1 189 ? -15.522 -7.957 19.090 1.00 93.50 189 ALA A N 1
ATOM 1354 C CA . ALA A 1 189 ? -14.925 -9.290 19.180 1.00 93.50 189 ALA A CA 1
ATOM 1355 C C . ALA A 1 189 ? -15.984 -10.408 19.239 1.00 93.50 189 ALA A C 1
ATOM 1357 O O . ALA A 1 189 ? -15.848 -11.438 18.577 1.00 93.50 189 ALA A O 1
ATOM 1358 N N . GLU A 1 190 ? -17.074 -10.205 19.981 1.00 95.31 190 GLU A N 1
ATOM 1359 C CA . GLU A 1 190 ? -18.199 -11.142 20.009 1.00 95.31 190 GLU A CA 1
ATOM 1360 C C . GLU A 1 190 ? -18.904 -11.268 18.656 1.00 95.31 190 GLU A C 1
ATOM 1362 O O . GLU A 1 190 ? -19.273 -12.375 18.254 1.00 95.31 190 GLU A O 1
ATOM 1367 N N . LEU A 1 191 ? -19.115 -10.154 17.949 1.00 94.69 191 LEU A N 1
ATOM 1368 C CA . LEU A 1 191 ? -19.717 -10.166 16.618 1.00 94.69 191 LEU A CA 1
ATOM 1369 C C . LEU A 1 191 ? -18.806 -10.862 15.607 1.00 94.69 191 LEU A C 1
ATOM 1371 O O . LEU A 1 191 ? -19.306 -11.655 14.810 1.00 94.69 191 LEU A O 1
ATOM 1375 N N . ALA A 1 192 ? -17.492 -10.640 15.683 1.00 93.25 192 ALA A N 1
ATOM 1376 C CA . ALA A 1 192 ? -16.507 -11.340 14.862 1.00 93.25 192 ALA A CA 1
ATOM 1377 C C . ALA A 1 192 ? -16.556 -12.858 15.102 1.00 93.25 192 ALA A C 1
ATOM 1379 O O . ALA A 1 192 ? -16.674 -13.628 14.151 1.00 93.25 192 ALA A O 1
ATOM 1380 N N . ASN A 1 193 ? -16.571 -13.287 16.372 1.00 92.19 193 ASN A N 1
ATOM 1381 C CA . ASN A 1 193 ? -16.705 -14.697 16.766 1.00 92.19 193 ASN A CA 1
ATOM 1382 C C . ASN A 1 193 ? -17.986 -15.346 16.236 1.00 92.19 193 ASN A C 1
ATOM 1384 O O . ASN A 1 193 ? -17.987 -16.499 15.813 1.00 92.19 193 ASN A O 1
ATOM 1388 N N . LYS A 1 194 ? -19.096 -14.604 16.258 1.00 94.12 194 LYS A N 1
ATOM 1389 C CA . LYS A 1 194 ? -20.399 -15.075 15.769 1.00 94.12 194 LYS A CA 1
ATOM 1390 C C . LYS A 1 194 ? -20.538 -14.952 14.243 1.00 94.12 194 LYS A C 1
ATOM 1392 O O . LYS A 1 194 ? -21.604 -15.274 13.723 1.00 94.12 194 LYS A O 1
ATOM 1397 N N . GLY A 1 195 ? -19.515 -14.463 13.533 1.00 91.81 195 GLY A N 1
ATOM 1398 C CA . GLY A 1 195 ? -19.543 -14.241 12.084 1.00 91.81 195 GLY A CA 1
ATOM 1399 C C . GLY A 1 195 ? -20.550 -13.176 11.638 1.00 91.81 195 GLY A C 1
ATOM 1400 O O . GLY A 1 195 ? -21.087 -13.270 10.537 1.00 91.81 195 GLY A O 1
ATOM 1401 N N . LYS A 1 196 ? -20.845 -12.200 12.505 1.00 94.94 196 LYS A N 1
ATOM 1402 C CA . LYS A 1 196 ? -21.891 -11.179 12.325 1.00 94.94 196 LYS A CA 1
ATOM 1403 C C . LYS A 1 196 ? -21.376 -9.811 11.868 1.00 94.94 196 LYS A C 1
ATOM 1405 O O . LYS A 1 196 ? -22.181 -8.898 11.757 1.00 94.94 196 LYS A O 1
ATOM 1410 N N . LEU A 1 197 ? -20.075 -9.658 11.620 1.00 95.75 197 LEU A N 1
ATOM 1411 C CA . LEU A 1 197 ? -19.521 -8.450 11.002 1.00 95.75 197 LEU A CA 1
ATOM 1412 C C . LEU A 1 197 ? -19.628 -8.591 9.480 1.00 95.75 197 LEU A C 1
ATOM 1414 O O . LEU A 1 197 ? -18.815 -9.276 8.865 1.00 95.75 197 LEU A O 1
ATOM 1418 N N . GLY A 1 198 ? -20.677 -8.025 8.891 1.00 95.44 198 GLY A N 1
ATOM 1419 C CA . GLY A 1 198 ? -21.006 -8.177 7.478 1.00 95.44 198 GLY A CA 1
ATOM 1420 C C . GLY A 1 198 ? -20.434 -7.064 6.601 1.00 95.44 198 GLY A C 1
ATOM 1421 O O . GLY A 1 198 ? -19.443 -6.411 6.931 1.00 95.44 198 GLY A O 1
ATOM 1422 N N . ARG A 1 199 ? -21.087 -6.836 5.454 1.00 94.25 199 ARG A N 1
ATOM 1423 C CA . ARG A 1 199 ? -20.704 -5.777 4.505 1.00 94.25 199 ARG A CA 1
ATOM 1424 C C . ARG A 1 199 ? -20.856 -4.370 5.072 1.00 94.25 199 ARG A C 1
ATOM 1426 O O . ARG A 1 199 ? -20.105 -3.489 4.667 1.00 94.25 199 ARG A O 1
ATOM 1433 N N . GLU A 1 200 ? -21.813 -4.157 5.970 1.00 95.44 200 GLU A N 1
ATOM 1434 C CA . GLU A 1 200 ? -22.019 -2.855 6.605 1.00 95.44 200 GLU A CA 1
ATOM 1435 C C . GLU A 1 200 ? -20.807 -2.479 7.463 1.00 95.44 200 GLU A C 1
ATOM 1437 O O . GLU A 1 200 ? -20.195 -1.435 7.239 1.00 95.44 200 GLU A O 1
ATOM 1442 N N . GLU A 1 201 ? -20.388 -3.367 8.368 1.00 96.12 201 GLU A N 1
ATOM 1443 C CA . GLU A 1 201 ? -19.217 -3.142 9.216 1.00 96.12 201 GLU A CA 1
ATOM 1444 C C . GLU A 1 201 ? -17.921 -3.083 8.404 1.00 96.12 201 GLU A C 1
ATOM 1446 O O . GLU A 1 201 ? -17.034 -2.287 8.715 1.00 96.12 201 GLU A O 1
ATOM 1451 N N . LEU A 1 202 ? -17.815 -3.871 7.328 1.00 94.75 202 LEU A N 1
ATOM 1452 C CA . LEU A 1 202 ? -16.704 -3.759 6.385 1.00 94.75 202 LEU A CA 1
ATOM 1453 C C . LEU A 1 202 ? -16.658 -2.367 5.741 1.00 94.75 202 LEU A C 1
ATOM 1455 O O . LEU A 1 202 ? -15.604 -1.739 5.728 1.00 94.75 202 LEU A O 1
ATOM 1459 N N . GLY A 1 203 ? -17.790 -1.850 5.257 1.00 94.31 203 GLY A N 1
ATOM 1460 C CA . GLY A 1 203 ? -17.873 -0.502 4.693 1.00 94.31 203 GLY A CA 1
ATOM 1461 C C . GLY A 1 203 ? -17.508 0.583 5.710 1.00 94.31 203 GLY A C 1
ATOM 1462 O O . GLY A 1 203 ? -16.807 1.540 5.371 1.00 94.31 203 GLY A O 1
ATOM 1463 N N . GLN A 1 204 ? -17.917 0.413 6.969 1.00 95.38 204 GLN A N 1
ATOM 1464 C CA . GLN A 1 204 ? -17.554 1.310 8.068 1.00 95.38 204 GLN A CA 1
ATOM 1465 C C . GLN A 1 204 ? -16.052 1.276 8.373 1.00 95.38 204 GLN A C 1
ATOM 1467 O O . GLN A 1 204 ? -15.445 2.337 8.515 1.00 95.38 204 GLN A O 1
ATOM 1472 N N . LEU A 1 205 ? -15.432 0.091 8.409 1.00 95.38 205 LEU A N 1
ATOM 1473 C CA . LEU A 1 205 ? -13.981 -0.039 8.558 1.00 95.38 205 LEU A CA 1
ATOM 1474 C C . LEU A 1 205 ? -13.239 0.619 7.393 1.00 95.38 205 LEU A C 1
ATOM 1476 O O . LEU A 1 205 ? -12.318 1.397 7.626 1.00 95.38 205 LEU A O 1
ATOM 1480 N N . MET A 1 206 ? -13.649 0.351 6.152 1.00 94.56 206 MET A N 1
ATOM 1481 C CA . MET A 1 206 ? -13.025 0.954 4.972 1.00 94.56 206 MET A CA 1
ATOM 1482 C C . MET A 1 206 ? -13.148 2.479 4.991 1.00 94.56 206 MET A C 1
ATOM 1484 O O . MET A 1 206 ? -12.179 3.174 4.703 1.00 94.56 206 MET A O 1
ATOM 1488 N N . SER A 1 207 ? -14.298 3.006 5.418 1.00 94.81 207 SER A N 1
ATOM 1489 C CA . SER A 1 207 ? -14.509 4.451 5.579 1.00 94.81 207 SER A CA 1
ATOM 1490 C C . SER A 1 207 ? -13.640 5.044 6.695 1.00 94.81 207 SER A C 1
ATOM 1492 O O . SER A 1 207 ? -13.138 6.162 6.567 1.00 94.81 207 SER A O 1
ATOM 1494 N N . ALA A 1 208 ? -13.425 4.311 7.792 1.00 95.00 208 ALA A N 1
ATOM 1495 C CA . ALA A 1 208 ? -12.516 4.724 8.862 1.00 95.00 208 ALA A CA 1
ATOM 1496 C C . ALA A 1 208 ? -11.052 4.729 8.390 1.00 95.00 208 ALA A C 1
ATOM 1498 O O . ALA A 1 208 ? -10.329 5.686 8.653 1.00 95.00 208 ALA A O 1
ATOM 1499 N N . LEU A 1 209 ? -10.633 3.711 7.631 1.00 95.31 209 LEU A N 1
ATOM 1500 C CA . LEU A 1 209 ? -9.298 3.637 7.029 1.00 95.31 209 LEU A CA 1
ATOM 1501 C C . LEU A 1 209 ? -9.069 4.712 5.964 1.00 95.31 209 LEU A C 1
ATOM 1503 O O . LEU A 1 209 ? -7.965 5.229 5.863 1.00 95.31 209 LEU A O 1
ATOM 1507 N N . GLU A 1 210 ? -10.088 5.068 5.184 1.00 95.12 210 GLU A N 1
ATOM 1508 C CA . GLU A 1 210 ? -10.018 6.155 4.203 1.00 95.12 210 GLU A CA 1
ATOM 1509 C C . GLU A 1 210 ? -9.898 7.519 4.894 1.00 95.12 210 GLU A C 1
ATOM 1511 O O . GLU A 1 210 ? -9.0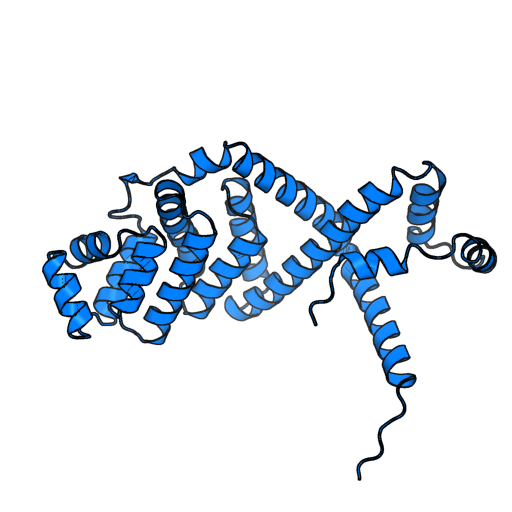17 8.310 4.564 1.00 95.12 210 GLU A O 1
ATOM 1516 N N . SER A 1 211 ? -10.759 7.785 5.880 1.00 95.56 211 SER A N 1
ATOM 1517 C CA . SER A 1 211 ? -10.807 9.076 6.582 1.00 95.56 211 SER A CA 1
ATOM 1518 C C . SER A 1 211 ? -9.706 9.267 7.627 1.00 95.56 211 SER A C 1
ATOM 1520 O O . SER A 1 211 ? -9.436 10.398 8.024 1.00 95.56 211 SER A O 1
ATOM 1522 N N . GLY A 1 212 ? -9.094 8.182 8.104 1.00 93.25 212 GLY A N 1
ATOM 1523 C CA . GLY A 1 212 ? -8.136 8.196 9.211 1.00 93.25 212 GLY A CA 1
ATOM 1524 C C . GLY A 1 212 ? -8.781 8.351 10.593 1.00 93.25 212 GLY A C 1
ATOM 1525 O O . GLY A 1 212 ? -8.065 8.499 11.584 1.00 93.25 212 GLY A O 1
ATOM 1526 N N . LYS A 1 213 ? -10.117 8.302 10.689 1.00 92.75 213 LYS A N 1
ATOM 1527 C CA . LYS A 1 213 ? -10.839 8.417 11.962 1.00 92.75 213 LYS A CA 1
ATOM 1528 C C . LYS A 1 213 ? -10.460 7.267 12.900 1.00 92.75 213 LYS A C 1
ATOM 1530 O O . LYS A 1 213 ? -10.654 6.105 12.556 1.00 92.75 213 LYS A O 1
ATOM 1535 N N . GLY A 1 214 ? -9.964 7.589 14.094 1.00 89.44 214 GLY A N 1
ATOM 1536 C CA . GLY A 1 214 ? -9.433 6.624 15.067 1.00 89.44 214 GLY A CA 1
ATOM 1537 C C . GLY A 1 214 ? -7.948 6.275 14.877 1.00 89.44 214 GLY A C 1
ATOM 1538 O O . GLY A 1 214 ? -7.398 5.486 15.651 1.00 89.44 214 GLY A O 1
ATOM 1539 N N . LEU A 1 215 ? -7.284 6.853 13.869 1.00 94.38 215 LEU A N 1
ATOM 1540 C CA . LEU A 1 215 ? -5.848 6.716 13.600 1.00 94.38 215 LEU A CA 1
ATOM 1541 C C . LEU A 1 215 ? -5.074 8.027 13.798 1.00 94.38 215 LEU A C 1
ATOM 1543 O O . LEU A 1 215 ? -3.889 8.089 13.478 1.00 94.38 215 LEU A O 1
ATOM 1547 N N . GLU A 1 216 ? -5.689 9.061 14.375 1.00 94.06 216 GLU A N 1
ATOM 1548 C CA . GLU A 1 216 ? -5.124 10.413 14.486 1.00 94.06 216 GLU A CA 1
ATOM 1549 C C . GLU A 1 216 ? -3.780 10.419 15.224 1.00 94.06 216 GLU A C 1
ATOM 1551 O O . GLU A 1 216 ? -2.866 11.160 14.867 1.00 94.06 216 GLU A O 1
ATOM 1556 N N . ARG A 1 217 ? -3.621 9.529 16.212 1.00 93.75 217 ARG A N 1
ATOM 1557 C CA . ARG A 1 217 ? -2.367 9.352 16.964 1.00 93.75 217 ARG A CA 1
ATOM 1558 C C . ARG A 1 217 ? -1.180 8.890 16.110 1.00 93.75 217 ARG A C 1
ATOM 1560 O O . ARG A 1 217 ? -0.044 9.028 16.551 1.00 93.75 217 ARG A O 1
ATOM 1567 N N . PHE A 1 218 ? -1.431 8.332 14.925 1.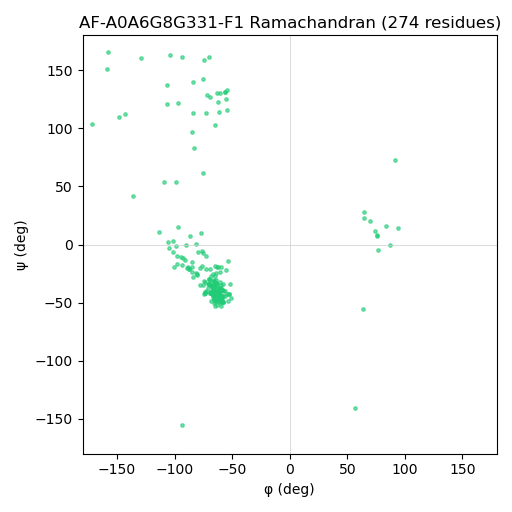00 95.06 218 PHE A N 1
ATOM 1568 C CA . PHE A 1 218 ? -0.398 7.865 14.001 1.00 95.06 218 PHE A CA 1
ATOM 1569 C C . PHE A 1 218 ? -0.129 8.839 12.849 1.00 95.06 218 PHE A C 1
ATOM 1571 O O . PHE A 1 218 ? 0.794 8.613 12.068 1.00 95.06 218 PHE A O 1
ATOM 1578 N N . ALA A 1 219 ? -0.913 9.911 12.718 1.00 94.81 219 ALA A N 1
ATOM 1579 C CA . ALA A 1 219 ? -0.781 10.847 11.611 1.00 94.81 219 ALA A CA 1
ATOM 1580 C C . ALA A 1 219 ? 0.649 11.423 11.518 1.00 94.81 219 ALA A C 1
ATOM 1582 O O . ALA A 1 219 ? 1.228 11.868 12.511 1.00 94.81 219 ALA A O 1
ATOM 1583 N N . GLY A 1 220 ? 1.221 11.399 10.309 1.00 93.19 220 GLY A N 1
ATOM 1584 C CA . GLY A 1 220 ? 2.558 11.931 10.018 1.00 93.19 220 GLY A CA 1
ATOM 1585 C C . GLY A 1 220 ? 3.728 11.060 10.496 1.00 93.19 220 GLY A C 1
ATOM 1586 O O . GLY A 1 220 ? 4.877 11.499 10.445 1.00 93.19 220 GLY A O 1
ATOM 1587 N N . LEU A 1 221 ? 3.486 9.834 10.975 1.00 94.19 221 LEU A N 1
ATOM 1588 C CA . LEU A 1 221 ? 4.573 8.931 11.369 1.00 94.19 221 LEU A CA 1
ATOM 1589 C C . LEU A 1 221 ? 5.373 8.412 10.172 1.00 94.19 221 LEU A C 1
ATOM 1591 O O . LEU A 1 221 ? 6.580 8.219 10.308 1.00 94.19 221 LEU A O 1
ATOM 1595 N N . MET A 1 222 ? 4.757 8.269 8.998 1.00 93.12 222 MET A N 1
ATOM 1596 C CA . MET A 1 222 ? 5.491 7.980 7.763 1.00 93.12 222 MET A CA 1
ATOM 1597 C C . MET A 1 222 ? 6.464 9.103 7.407 1.00 93.12 222 MET A C 1
ATOM 1599 O O . MET A 1 222 ? 7.607 8.808 7.077 1.00 93.12 222 MET A O 1
ATOM 1603 N N . ASP A 1 223 ? 6.063 10.370 7.543 1.00 91.44 223 ASP A N 1
ATOM 1604 C CA . ASP A 1 223 ? 6.935 11.518 7.246 1.00 91.44 223 ASP A CA 1
ATOM 1605 C C . ASP A 1 223 ? 8.153 11.559 8.178 1.00 91.44 223 ASP A C 1
ATOM 1607 O O . ASP A 1 223 ? 9.271 11.854 7.763 1.00 91.44 223 ASP A O 1
ATOM 1611 N N . LYS A 1 224 ? 7.966 11.219 9.458 1.00 90.88 224 LYS A N 1
ATOM 1612 C CA . LYS A 1 224 ? 9.092 11.086 10.395 1.00 90.88 224 LYS A CA 1
ATOM 1613 C C . LYS A 1 224 ? 9.984 9.903 10.027 1.00 90.88 224 LYS A C 1
ATOM 1615 O O . LYS A 1 224 ? 11.205 9.995 10.118 1.00 90.88 224 LYS A O 1
ATOM 1620 N N . GLN A 1 225 ? 9.381 8.791 9.612 1.00 89.62 225 GLN A N 1
ATOM 1621 C CA . GLN A 1 225 ? 10.109 7.581 9.256 1.00 89.62 225 GLN A CA 1
ATOM 1622 C C . GLN A 1 225 ? 10.885 7.737 7.940 1.00 89.62 225 GLN A C 1
ATOM 1624 O O . GLN A 1 225 ? 11.987 7.196 7.831 1.00 89.62 225 GLN A O 1
ATOM 1629 N N . SER A 1 226 ? 10.375 8.495 6.966 1.00 88.56 226 SER A N 1
ATOM 1630 C CA . SER A 1 226 ? 11.083 8.784 5.711 1.00 88.56 226 SER A CA 1
ATOM 1631 C C . SER A 1 226 ? 12.353 9.611 5.942 1.00 88.56 226 SER A C 1
ATOM 1633 O O . SER A 1 226 ? 13.336 9.436 5.228 1.00 88.56 226 SER A O 1
ATOM 1635 N N . GLN A 1 227 ? 12.397 10.411 7.013 1.00 90.44 227 GLN A N 1
ATOM 1636 C CA . GLN A 1 227 ? 13.587 11.154 7.451 1.00 90.44 227 GLN A CA 1
ATOM 1637 C C . GLN A 1 227 ? 14.605 10.310 8.240 1.00 90.44 227 GLN A C 1
ATOM 1639 O O . GLN A 1 227 ? 15.690 10.792 8.564 1.00 90.44 227 GLN A O 1
ATOM 1644 N N . SER A 1 228 ? 14.290 9.055 8.572 1.00 88.31 228 SER A N 1
ATOM 1645 C CA . SER A 1 228 ? 15.264 8.143 9.184 1.00 88.31 228 SER A CA 1
ATOM 1646 C C . SER A 1 228 ? 16.342 7.722 8.174 1.00 88.31 228 SER A C 1
ATOM 1648 O O . SER A 1 228 ? 16.126 7.788 6.967 1.00 88.31 228 SER A O 1
ATOM 1650 N N . LEU A 1 229 ? 17.492 7.218 8.645 1.00 82.44 229 LEU A N 1
ATOM 1651 C CA . LEU A 1 229 ? 18.553 6.707 7.758 1.00 82.44 229 LEU A CA 1
ATOM 1652 C C . LEU A 1 229 ? 18.041 5.637 6.782 1.00 82.44 229 LEU A C 1
ATOM 1654 O O . LEU A 1 229 ? 18.370 5.673 5.600 1.00 82.44 229 LEU A O 1
ATOM 1658 N N . SER A 1 230 ? 17.208 4.712 7.269 1.00 82.00 230 SER A N 1
ATOM 1659 C CA . SER A 1 230 ? 16.610 3.668 6.431 1.00 82.00 230 SER A CA 1
ATOM 1660 C C . SER A 1 230 ? 15.632 4.249 5.410 1.00 82.00 230 SER A C 1
ATOM 1662 O O . SER A 1 230 ? 15.619 3.799 4.268 1.00 82.00 230 SER A O 1
ATOM 1664 N N . GLY A 1 231 ? 14.831 5.242 5.811 1.00 84.88 231 GLY A N 1
ATOM 1665 C CA . GLY A 1 231 ? 13.896 5.934 4.922 1.00 84.88 231 GLY A CA 1
ATOM 1666 C C . GLY A 1 231 ? 14.629 6.670 3.804 1.00 84.88 231 GLY A C 1
ATOM 1667 O O . GLY A 1 231 ? 14.390 6.396 2.633 1.00 84.88 231 GLY A O 1
ATOM 1668 N N . MET A 1 232 ? 15.613 7.501 4.158 1.00 84.69 232 MET A N 1
ATOM 1669 C CA . MET A 1 232 ? 16.437 8.238 3.197 1.00 84.69 232 MET A CA 1
ATOM 1670 C C . MET A 1 232 ? 17.182 7.310 2.231 1.00 84.69 232 MET A C 1
ATOM 1672 O O . MET A 1 232 ? 17.276 7.611 1.041 1.00 84.69 232 MET A O 1
ATOM 1676 N N . TRP A 1 233 ? 17.694 6.174 2.718 1.00 80.94 233 TRP A N 1
ATOM 1677 C CA . TRP A 1 233 ? 18.340 5.176 1.865 1.00 80.94 233 TRP A CA 1
ATOM 1678 C C . TRP A 1 233 ? 17.361 4.555 0.861 1.00 80.94 233 TRP A C 1
ATOM 1680 O O . TRP A 1 233 ? 17.687 4.460 -0.322 1.00 80.94 233 TRP A O 1
ATOM 1690 N N . SER A 1 234 ? 16.153 4.196 1.306 1.00 81.06 234 SER A N 1
ATOM 1691 C CA . SER A 1 234 ? 15.095 3.689 0.423 1.00 81.06 234 SER A CA 1
ATOM 1692 C C . SER A 1 234 ? 14.727 4.719 -0.648 1.00 81.06 234 SER A C 1
ATOM 1694 O O . SER A 1 234 ? 14.727 4.406 -1.836 1.00 81.06 234 SER A O 1
ATOM 1696 N N . THR A 1 235 ? 14.498 5.975 -0.252 1.00 82.62 235 THR A N 1
ATOM 1697 C CA . THR A 1 235 ? 14.180 7.069 -1.181 1.00 82.62 235 THR A CA 1
ATOM 1698 C C . THR A 1 235 ? 15.305 7.310 -2.192 1.00 82.62 235 THR A C 1
ATOM 1700 O O . THR A 1 235 ? 15.034 7.563 -3.368 1.00 82.62 235 THR A O 1
ATOM 1703 N N . LEU A 1 236 ? 16.573 7.201 -1.779 1.00 79.94 236 LEU A N 1
ATOM 1704 C CA . LEU A 1 236 ? 17.722 7.306 -2.681 1.00 79.94 236 LEU A CA 1
ATOM 1705 C C . LEU A 1 236 ? 17.733 6.177 -3.723 1.00 79.94 236 LEU A C 1
ATOM 1707 O O . LEU A 1 236 ? 17.896 6.454 -4.913 1.00 79.94 236 LEU A O 1
ATOM 1711 N N . GLN A 1 237 ? 17.557 4.923 -3.294 1.00 81.69 237 GLN A N 1
ATOM 1712 C CA . GLN A 1 237 ? 17.520 3.767 -4.196 1.00 81.69 237 GLN A CA 1
ATOM 1713 C C . GLN A 1 237 ? 16.391 3.891 -5.221 1.00 81.69 237 GLN A C 1
ATOM 1715 O O . GLN A 1 237 ? 16.625 3.694 -6.416 1.00 81.69 237 GLN A O 1
ATOM 1720 N N . ASP A 1 238 ? 15.205 4.294 -4.770 1.00 83.12 238 ASP A N 1
ATOM 1721 C CA . ASP A 1 238 ? 14.054 4.545 -5.631 1.00 83.12 238 ASP A CA 1
ATOM 1722 C C . ASP A 1 238 ? 14.321 5.677 -6.622 1.00 83.12 238 ASP A C 1
ATOM 1724 O O . ASP A 1 238 ? 14.050 5.536 -7.814 1.00 83.12 238 ASP A O 1
ATOM 1728 N N . THR A 1 239 ? 14.921 6.780 -6.170 1.00 81.81 239 THR A N 1
ATOM 1729 C CA . THR A 1 239 ? 15.260 7.919 -7.036 1.00 81.81 239 THR A CA 1
ATOM 1730 C C . THR A 1 239 ? 16.235 7.508 -8.142 1.00 81.81 239 THR A C 1
ATOM 1732 O O . THR A 1 239 ? 16.026 7.851 -9.308 1.00 81.81 239 THR A O 1
ATOM 1735 N N . ILE A 1 240 ? 17.273 6.734 -7.807 1.00 79.00 240 ILE A N 1
ATOM 1736 C CA . ILE A 1 240 ? 18.233 6.204 -8.787 1.00 79.00 240 ILE A CA 1
ATOM 1737 C C . ILE A 1 240 ? 17.532 5.236 -9.745 1.00 79.00 240 ILE A C 1
ATOM 1739 O O . ILE A 1 240 ? 17.675 5.365 -10.961 1.00 79.00 240 ILE A O 1
ATOM 1743 N N . GLY A 1 241 ? 16.757 4.288 -9.214 1.00 81.25 241 GLY A N 1
ATOM 1744 C CA . GLY A 1 241 ? 16.039 3.293 -10.005 1.00 81.25 241 GLY A CA 1
ATOM 1745 C C . GLY A 1 241 ? 15.059 3.931 -10.988 1.00 81.25 241 GLY A C 1
ATOM 1746 O O . GLY A 1 241 ? 15.069 3.582 -12.165 1.00 81.25 241 GLY A O 1
ATOM 1747 N N . MET A 1 242 ? 14.266 4.906 -10.539 1.00 82.44 242 MET A N 1
ATOM 1748 C CA . MET A 1 242 ? 13.328 5.654 -11.381 1.00 82.44 242 MET A CA 1
ATOM 1749 C C . MET A 1 242 ? 14.043 6.540 -12.403 1.00 82.44 242 MET A C 1
ATOM 1751 O O . MET A 1 242 ? 13.620 6.605 -13.557 1.00 82.44 242 MET A O 1
ATOM 1755 N N . GLY A 1 243 ? 15.133 7.206 -12.014 1.00 81.38 243 GLY A N 1
ATOM 1756 C CA . GLY A 1 243 ? 15.946 8.002 -12.935 1.00 81.38 243 GLY A CA 1
ATOM 1757 C C . GLY A 1 243 ? 16.514 7.147 -14.067 1.00 81.38 243 GLY A C 1
ATOM 1758 O O . GLY A 1 243 ? 16.359 7.483 -15.240 1.00 81.38 243 GLY A O 1
ATOM 1759 N N . MET A 1 244 ? 17.094 5.995 -13.724 1.00 76.94 244 MET A N 1
ATOM 1760 C CA . MET A 1 244 ? 17.616 5.042 -14.703 1.00 76.94 244 MET A CA 1
ATOM 1761 C C . MET A 1 244 ? 16.503 4.388 -15.526 1.00 76.94 244 MET A C 1
ATOM 1763 O O . MET A 1 244 ? 16.683 4.186 -16.725 1.00 76.94 244 MET A O 1
ATOM 1767 N N . ALA A 1 245 ? 15.341 4.112 -14.929 1.00 80.94 245 ALA A N 1
ATOM 1768 C CA . ALA A 1 245 ? 14.186 3.598 -15.656 1.00 80.94 245 ALA A CA 1
ATOM 1769 C C . ALA A 1 245 ? 13.752 4.558 -16.766 1.00 80.94 245 ALA A C 1
ATOM 1771 O O . ALA A 1 245 ? 13.620 4.122 -17.901 1.00 80.94 245 ALA A O 1
ATOM 1772 N N . LYS A 1 246 ? 13.645 5.864 -16.484 1.00 82.69 246 LYS A N 1
ATOM 1773 C CA . LYS A 1 246 ? 13.306 6.887 -17.493 1.00 82.69 246 LYS A CA 1
ATOM 1774 C C . LYS A 1 246 ? 14.325 6.969 -18.634 1.00 82.69 246 LYS A C 1
ATOM 1776 O O . LYS A 1 246 ? 13.960 7.264 -19.767 1.00 82.69 246 LYS A O 1
ATOM 1781 N N . VAL A 1 247 ? 15.604 6.709 -18.353 1.00 78.75 247 VAL A N 1
ATOM 1782 C CA . VAL A 1 247 ? 16.655 6.645 -19.387 1.00 78.75 247 VAL A CA 1
ATOM 1783 C C . VAL A 1 247 ? 16.497 5.399 -20.266 1.00 78.75 247 VAL A C 1
ATOM 1785 O O . VAL A 1 247 ? 16.738 5.459 -21.471 1.00 78.75 247 VAL A O 1
ATOM 1788 N N . VAL A 1 248 ? 16.092 4.273 -19.675 1.00 75.50 248 VAL A N 1
ATOM 1789 C CA . VAL A 1 248 ? 15.937 2.981 -20.362 1.00 75.50 248 VAL A CA 1
ATOM 1790 C C . VAL A 1 248 ? 14.586 2.845 -21.070 1.00 75.50 248 VAL A C 1
ATOM 1792 O O . VAL A 1 248 ? 14.502 2.144 -22.073 1.00 75.50 248 VAL A O 1
ATOM 1795 N N . GLU A 1 249 ? 13.541 3.515 -20.597 1.00 78.69 249 GLU A N 1
ATOM 1796 C CA . GLU A 1 249 ? 12.162 3.395 -21.084 1.00 78.69 249 GLU A CA 1
ATOM 1797 C C . GLU A 1 249 ? 12.032 3.552 -22.616 1.00 78.69 249 GLU A C 1
ATOM 1799 O O . GLU A 1 249 ? 11.467 2.657 -23.251 1.00 78.69 249 GLU A O 1
ATOM 1804 N N . PRO A 1 250 ? 12.657 4.553 -23.280 1.00 77.31 250 PRO A N 1
ATOM 1805 C CA . PRO A 1 250 ? 12.630 4.663 -24.744 1.00 77.31 250 PRO A CA 1
ATOM 1806 C C . PRO A 1 250 ? 13.337 3.513 -25.482 1.00 77.31 250 PRO A C 1
ATOM 1808 O O . PRO A 1 250 ? 13.132 3.324 -26.681 1.00 77.31 250 PRO A O 1
ATOM 1811 N N . LEU A 1 251 ? 14.198 2.759 -24.792 1.00 72.56 251 LEU A N 1
ATOM 1812 C CA . LEU A 1 251 ? 14.933 1.613 -25.330 1.00 72.56 251 LEU A CA 1
ATOM 1813 C C . LEU A 1 251 ? 14.177 0.291 -25.142 1.00 72.56 251 LEU A C 1
ATOM 1815 O O . LEU A 1 251 ? 14.541 -0.696 -25.786 1.00 72.56 251 LEU A O 1
ATOM 1819 N N . LEU A 1 252 ? 13.123 0.251 -24.315 1.00 74.31 252 LEU A N 1
ATOM 1820 C CA . LEU A 1 252 ? 12.348 -0.968 -24.057 1.00 74.31 252 LEU A CA 1
ATOM 1821 C C . LEU A 1 252 ? 11.842 -1.654 -25.335 1.00 74.31 252 LEU A C 1
ATOM 1823 O O . LEU A 1 252 ? 11.992 -2.873 -25.418 1.00 74.31 252 LEU A O 1
ATOM 1827 N N . PRO A 1 253 ? 11.325 -0.950 -26.367 1.00 75.00 253 PRO A N 1
ATOM 1828 C CA . PRO A 1 253 ? 10.901 -1.607 -27.604 1.00 75.00 253 PRO A CA 1
ATOM 1829 C C . PRO A 1 253 ? 12.039 -2.361 -28.308 1.00 75.00 253 PRO A C 1
ATOM 1831 O O . PRO A 1 253 ? 11.835 -3.470 -28.797 1.00 75.00 253 PRO A O 1
ATOM 1834 N N . LEU A 1 254 ? 13.253 -1.799 -28.312 1.00 64.06 254 LEU A N 1
ATOM 1835 C CA . LEU A 1 254 ? 14.437 -2.440 -28.896 1.00 64.06 254 LEU A CA 1
ATOM 1836 C C . LEU A 1 254 ? 14.879 -3.652 -28.070 1.00 64.06 254 LEU A C 1
ATOM 1838 O O . LEU A 1 254 ? 15.202 -4.697 -28.633 1.00 64.06 254 LEU A O 1
ATOM 1842 N N . ILE A 1 255 ? 14.857 -3.529 -26.739 1.00 70.31 255 ILE A N 1
ATOM 1843 C CA . ILE A 1 255 ? 15.168 -4.631 -25.819 1.00 70.31 255 ILE A CA 1
ATOM 1844 C C . ILE A 1 255 ? 14.181 -5.785 -26.039 1.00 70.31 255 ILE A C 1
ATOM 1846 O O . ILE A 1 255 ? 14.596 -6.930 -26.207 1.00 70.31 255 ILE A O 1
ATOM 1850 N N . LYS A 1 256 ? 12.881 -5.485 -26.123 1.00 69.62 256 LYS A N 1
ATOM 1851 C CA . LYS A 1 256 ? 11.829 -6.468 -26.410 1.00 69.62 256 LYS A CA 1
ATOM 1852 C C . LYS A 1 256 ? 11.995 -7.132 -27.766 1.00 69.62 256 LYS A C 1
ATOM 1854 O O . LYS A 1 256 ? 11.835 -8.342 -27.857 1.00 69.62 256 LYS A O 1
ATOM 1859 N N . GLN A 1 257 ? 12.340 -6.371 -28.804 1.00 65.56 257 GLN A N 1
ATOM 1860 C CA . GLN A 1 257 ? 12.599 -6.923 -30.133 1.00 65.56 257 GLN A CA 1
ATOM 1861 C C . GLN A 1 257 ? 13.783 -7.901 -30.115 1.00 65.56 257 GLN A C 1
ATOM 1863 O O . GLN A 1 257 ? 13.694 -8.983 -30.693 1.00 65.56 257 GLN A O 1
ATOM 1868 N N . GLY A 1 258 ? 14.869 -7.552 -29.417 1.00 61.78 258 GLY A N 1
ATOM 1869 C CA . GLY A 1 258 ? 16.019 -8.439 -29.236 1.00 61.78 258 GLY A CA 1
ATOM 1870 C C . GLY A 1 258 ? 15.664 -9.721 -28.478 1.00 61.78 258 GLY A C 1
ATOM 1871 O O . GLY A 1 258 ? 16.038 -10.810 -28.909 1.00 61.78 258 GLY A O 1
ATOM 1872 N N . LEU A 1 259 ? 14.889 -9.604 -27.393 1.00 65.94 259 LEU A N 1
ATOM 1873 C CA . LEU A 1 259 ? 14.379 -10.755 -26.640 1.00 65.94 259 LEU A CA 1
ATOM 1874 C C . LEU A 1 259 ? 13.453 -11.632 -27.490 1.00 65.94 259 LEU A C 1
ATOM 1876 O O . LEU A 1 259 ? 13.583 -12.850 -27.453 1.00 65.94 259 LEU A O 1
ATOM 1880 N N . GLY A 1 260 ? 12.567 -11.031 -28.289 1.00 62.06 260 GLY A N 1
ATOM 1881 C CA . GLY A 1 260 ? 11.700 -11.748 -29.224 1.00 62.06 260 GLY A CA 1
ATOM 1882 C C . GLY A 1 260 ? 12.501 -12.585 -30.221 1.00 62.06 260 GLY A C 1
ATOM 1883 O O . GLY A 1 260 ? 12.273 -13.786 -30.329 1.00 62.06 260 GLY A O 1
ATOM 1884 N N . GLY A 1 261 ? 13.514 -11.992 -30.860 1.00 56.03 261 GLY A N 1
ATOM 1885 C CA . GLY A 1 261 ? 14.395 -12.719 -31.781 1.00 56.03 261 GLY A CA 1
ATOM 1886 C C . GLY A 1 261 ? 15.203 -13.835 -31.106 1.00 56.03 261 GLY A C 1
ATOM 1887 O O . GLY A 1 261 ? 15.397 -14.901 -31.688 1.00 56.03 261 GLY A O 1
ATOM 1888 N N . ALA A 1 262 ? 15.640 -13.635 -29.858 1.00 57.44 262 ALA A N 1
ATOM 1889 C CA . ALA A 1 262 ? 16.313 -14.679 -29.085 1.00 57.44 262 ALA A CA 1
ATOM 1890 C C . ALA A 1 262 ? 15.366 -15.837 -28.725 1.00 57.44 262 ALA A C 1
ATOM 1892 O O . ALA A 1 262 ? 15.752 -16.999 -28.844 1.00 57.44 262 ALA A O 1
ATOM 1893 N N . ILE A 1 263 ? 14.123 -15.538 -28.329 1.00 61.50 263 ILE A N 1
ATOM 1894 C CA . ILE A 1 263 ? 13.086 -16.546 -28.062 1.00 61.50 263 ILE A CA 1
ATOM 1895 C C . ILE A 1 263 ? 12.793 -17.352 -29.328 1.00 61.50 263 ILE A C 1
ATOM 1897 O O . ILE A 1 263 ? 12.739 -18.578 -29.258 1.00 61.50 263 ILE A O 1
ATOM 1901 N N . GLU A 1 264 ? 12.648 -16.699 -30.482 1.00 69.38 264 GLU A N 1
ATOM 1902 C CA . GLU A 1 264 ? 12.440 -17.370 -31.772 1.00 69.38 264 GLU A CA 1
ATOM 1903 C C . GLU A 1 264 ? 13.611 -18.290 -32.129 1.00 69.38 264 GLU A C 1
ATOM 1905 O O . GLU A 1 264 ? 13.396 -19.447 -32.487 1.00 69.38 264 GLU A O 1
ATOM 1910 N N . PHE A 1 265 ? 14.850 -17.816 -31.966 1.00 62.12 265 PHE A N 1
ATOM 1911 C CA . PHE A 1 265 ? 16.049 -18.617 -32.206 1.00 62.12 265 PHE A CA 1
ATOM 1912 C C . PHE A 1 265 ? 16.117 -19.849 -31.294 1.00 62.12 265 PHE A C 1
ATOM 1914 O O . PHE A 1 265 ? 16.336 -20.962 -31.773 1.00 62.12 265 PHE A O 1
ATOM 1921 N N . VAL A 1 266 ? 15.891 -19.672 -29.987 1.00 68.88 266 VAL A N 1
ATOM 1922 C CA . VAL A 1 266 ? 15.873 -20.780 -29.019 1.00 68.88 266 VAL A CA 1
ATOM 1923 C C . VAL A 1 266 ? 14.744 -21.757 -29.341 1.00 68.88 266 VAL A C 1
ATOM 1925 O O . VAL A 1 266 ? 14.965 -22.964 -29.338 1.00 68.88 266 VAL A O 1
ATOM 1928 N N . THR A 1 267 ? 13.556 -21.259 -29.685 1.00 77.38 267 THR A N 1
ATOM 1929 C CA . THR A 1 267 ? 12.406 -22.095 -30.056 1.00 77.38 267 THR A CA 1
ATOM 1930 C C . THR A 1 267 ? 12.691 -22.906 -31.320 1.00 77.38 267 THR A C 1
ATOM 1932 O O . THR A 1 267 ? 12.372 -24.089 -31.366 1.00 77.38 267 THR A O 1
ATOM 1935 N N . ALA A 1 268 ? 13.347 -22.312 -32.321 1.00 75.81 268 ALA A N 1
ATOM 1936 C CA . ALA A 1 268 ? 13.761 -23.003 -33.541 1.00 75.81 268 ALA A CA 1
ATOM 1937 C C . ALA A 1 268 ? 14.877 -24.041 -33.303 1.00 75.81 268 ALA A C 1
ATOM 1939 O O . ALA A 1 268 ? 14.986 -25.010 -34.054 1.00 75.81 268 ALA A O 1
ATOM 1940 N N . ALA A 1 269 ? 15.700 -23.851 -32.267 1.00 73.94 269 ALA A N 1
ATOM 1941 C CA . ALA A 1 269 ? 16.779 -24.762 -31.889 1.00 73.94 269 ALA A CA 1
ATOM 1942 C C . ALA A 1 269 ? 16.320 -25.931 -30.994 1.00 73.94 269 ALA A C 1
ATOM 1944 O O . ALA A 1 269 ? 17.056 -26.912 -30.860 1.00 73.94 269 ALA A O 1
ATOM 1945 N N . ILE A 1 270 ? 15.125 -25.862 -30.392 1.00 73.44 270 ILE A N 1
ATOM 1946 C CA . ILE A 1 270 ? 14.532 -26.968 -29.629 1.00 73.44 270 ILE A CA 1
ATOM 1947 C C . ILE A 1 270 ? 13.827 -27.916 -30.620 1.00 73.44 270 ILE A C 1
ATOM 1949 O O . ILE A 1 270 ? 12.823 -27.531 -31.222 1.00 73.44 270 ILE A O 1
ATOM 1953 N N . PRO A 1 271 ? 14.304 -29.161 -30.817 1.00 62.06 271 PRO A N 1
ATOM 1954 C CA . PRO A 1 271 ? 13.637 -30.107 -31.705 1.00 62.06 271 PRO A CA 1
ATOM 1955 C C . PRO A 1 271 ? 12.236 -30.427 -31.171 1.00 62.06 271 PRO A C 1
ATOM 1957 O O . PRO A 1 271 ? 12.078 -30.765 -29.998 1.00 62.06 271 PRO A O 1
ATOM 1960 N N . ALA A 1 272 ? 11.221 -30.339 -32.035 1.00 61.09 272 ALA A N 1
ATOM 1961 C CA . ALA A 1 272 ? 9.849 -30.698 -31.691 1.00 61.09 272 ALA A CA 1
ATOM 1962 C C . ALA A 1 272 ? 9.807 -32.136 -31.147 1.00 61.09 272 ALA A C 1
ATOM 1964 O O . ALA A 1 272 ? 10.103 -33.091 -31.873 1.00 61.09 272 ALA A O 1
ATOM 1965 N N . SER A 1 273 ? 9.436 -32.311 -29.878 1.00 57.59 273 SER A N 1
ATOM 1966 C CA . SER A 1 273 ? 9.059 -33.627 -29.373 1.00 57.59 273 SER A CA 1
ATOM 1967 C C . SER A 1 273 ? 7.834 -34.082 -30.164 1.00 57.59 273 SER A C 1
ATOM 1969 O O . SER A 1 273 ? 6.775 -33.457 -30.128 1.00 57.59 273 SER A O 1
ATOM 1971 N N . ARG A 1 274 ? 8.003 -35.145 -30.958 1.00 48.12 274 ARG A N 1
ATOM 1972 C CA . ARG A 1 274 ? 6.895 -35.769 -31.689 1.00 48.12 274 ARG A CA 1
ATOM 1973 C C . ARG A 1 274 ? 5.786 -36.125 -30.689 1.00 48.12 274 ARG A C 1
ATOM 1975 O O . ARG A 1 274 ? 6.113 -36.724 -29.663 1.00 48.12 274 ARG A O 1
ATOM 1982 N N . PRO A 1 275 ? 4.510 -35.803 -30.968 1.00 54.47 275 PRO A N 1
ATOM 1983 C CA . PRO A 1 275 ? 3.419 -36.370 -30.190 1.00 54.47 275 PRO A CA 1
ATOM 1984 C C . PRO A 1 275 ? 3.460 -37.898 -30.349 1.00 54.47 275 PRO A C 1
ATOM 1986 O O . PRO A 1 275 ? 3.612 -38.395 -31.469 1.00 54.47 275 PRO A O 1
ATOM 1989 N N . ALA A 1 276 ? 3.405 -38.606 -29.221 1.00 53.47 276 ALA A N 1
ATOM 1990 C CA . ALA A 1 276 ? 3.192 -40.050 -29.156 1.00 53.47 276 ALA A CA 1
ATOM 1991 C C . ALA A 1 276 ? 1.691 -40.355 -29.147 1.00 53.47 276 ALA A C 1
ATOM 1993 O O . ALA A 1 276 ? 0.942 -39.539 -28.558 1.00 53.47 276 ALA A O 1
#

pLDDT: mean 77.83, std 22.5, range [26.61, 96.88]

Solvent-accessible surface area (backbone atoms only — not comparable to full-atom values): 14761 Å² total; per-residue (Å²): 134,82,85,55,73,67,59,65,55,49,72,73,68,72,64,83,80,60,58,67,68,62,59,76,72,67,84,80,77,92,48,76,65,60,54,55,55,52,55,68,65,70,76,47,82,78,68,55,56,56,56,52,46,52,49,46,52,42,3,48,52,42,31,53,51,50,50,53,47,40,57,52,34,15,66,75,59,74,31,60,70,52,18,54,52,51,53,47,56,47,47,59,49,21,72,57,26,54,48,53,51,72,58,50,52,53,49,46,52,49,46,40,75,61,70,44,55,73,86,46,42,61,45,27,51,52,40,46,36,8,28,3,41,67,58,72,39,37,67,63,10,39,52,45,31,47,52,31,53,38,52,29,52,75,68,46,28,40,47,50,66,42,47,49,44,23,40,76,13,31,38,67,47,57,60,35,42,12,68,59,70,76,43,51,50,66,55,48,52,52,32,20,73,70,63,62,30,34,53,68,54,46,52,37,43,52,50,28,40,42,71,32,56,85,44,68,93,23,65,65,32,29,53,56,43,20,72,33,73,69,12,45,49,44,43,49,52,47,51,52,26,52,54,32,9,65,70,37,50,85,46,44,68,59,54,50,51,52,51,50,54,49,50,52,51,52,56,71,68,51,78,79,78,75,87,128

Nearest PDB structures (foldseek):
  4e40-assembly1_A  TM=1.762E-01  e=8.278E-01  Trypanosoma congolense IL3000
  8pr5-assembly1_B  TM=1.573E-01  e=6.178E+00  Sus scrofa
  7wn1-assembly1_A  TM=1.478E-01  e=9.755E+00  Plasmodium falciparum

Mean predicted aligned error: 11.78 Å

Sequ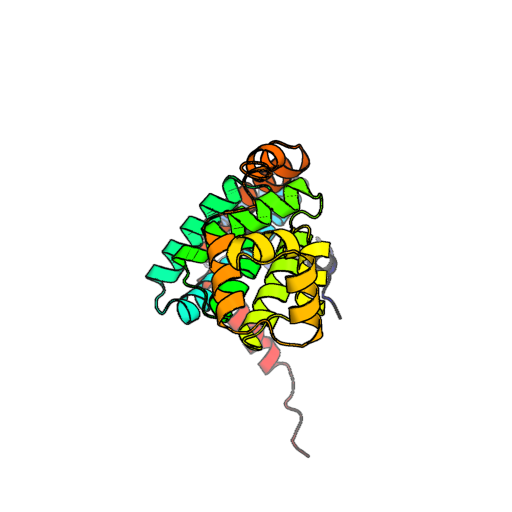ence (276 aa):
MSLDLGTLVAYIEADDSQYNRTLDRAEGRQSRFGAAMRTGLKVAGGAFLTVAGAAGALGVKTAAANEQAEISFTTMLGSAKNAQSFLTDLSDFAAKTPFAFPELQTAAGSLISVGIDAKKVIPIMTNLGNATSGMGTGSEGVKRATVALQQMNAAGKISMEDLNQLRDAGIPVYDLLAAATGKSVQQVAELANKGKLGREELGQLMSALESGKGLERFAGLMDKQSQSLSGMWSTLQDTIGMGMAKVVEPLLPLIKQGLGGAIEFVTAAIPASRPA

Secondary structure (DSSP, 8-state):
----HHHHHHTTSS-HHHHHHHHTT--S---HHHHHHHHHHHSS-SHHHHHHHHHHHHHHHHHHHHHHHHHHHHHHHSSHHHHHHHHHHHHHHHTTSSS-HHHHHHHHHHHHHTT--HHHHHHHHHHHHHHHHHTT-HHHHHHHHHHHHHHHHHHTSB-HHHHHHHHHTT--HHHHHHHHHT--HHHHHHHHHTT-B-HHHHHHHHHHHHHTTT-GGGTTHHHHHHTSHHHHHHHHHHHHHHHHHHHHGGGHHHHHHHHHHHHHHHHHHS------

Radius of gyration: 24.51 Å; Cα contacts (8 Å, |Δi|>4): 282; chains: 1; bounding box: 62×52×65 Å